Protein 4GL0 (pdb70)

Nearest PDB structures (foldseek):
  4gl0-assembly1_A  TM=1.001E+00  e=6.033E-59  Listeria monocytogenes EGD-e
  7xjn-assembly2_B  TM=9.294E-01  e=4.814E-29  Vibrio cholerae O1 biovar El Tor str. N16961
  7xjm-assembly2_B  TM=9.304E-01  e=5.098E-29  Vibrio cholerae O1 biovar El Tor str. N16961
  3ttn-assembly2_B  TM=9.176E-01  e=5.248E-26  Pseudomonas aeruginosa
  6xds-assembly1_A  TM=7.306E-01  e=4.824E-11  Methanosarcina mazei

Radius of gyration: 19.43 Å; Cα contacts (8 Å, |Δi|>4): 583; chains: 1; bounding box: 56×46×35 Å

InterPro domains:
  IPR001188 Spermidine/putrescine-binding periplasmic protein [PIRSF019574] (1-355)
  IPR001188 Spermidine/putrescine-binding periplasmic protein [PR00909] (40-56)
  IPR001188 Spermidine/putrescine-binding periplasmic protein [PR00909] (56-77)
  IPR001188 Spermidine/putrescine-binding periplasmic protein [PR00909] (83-97)
  IPR001188 Spermidine/putrescine-binding periplasmic protein [PR00909] (99-112)
  IPR001188 Spermidine/putrescine-binding periplasmic protein [PR00909] (130-146)
  IPR001188 Spermidine/putrescine-binding periplasmic protein [PR00909] (156-170)
  IPR001188 Spermidine/putrescine-binding periplasmic protein [PR00909] (174-193)
  IPR001188 Spermidine/putrescine-binding periplasmic protein [PR00909] (211-230)
  IPR001188 Spermidine/putrescine-binding periplasmic protein [PR00909] (255-274)
  IPR001188 Spermidine/putrescine-binding periplasmic protein [PR00909] (300-326)
  IPR006059 Bacterial-type extracellular solute-binding protein [PF13416] (50-319)

Organism: Listeria monocytogenes serovar 1/2a (strain ATCC BAA-679 / EGD-e) (NCBI:txid169963)

Structure (mmCIF, N/CA/C/O backbone):
data_4GL0
#
_entry.id   4GL0
#
_cell.length_a   56.330
_cell.length_b   56.330
_cell.length_c   182.493
_cell.angle_alpha   90.000
_cell.angle_beta   90.000
_cell.angle_gamma   120.000
#
_symmetry.space_group_name_H-M   'P 32 2 1'
#
loop_
_entity.id
_entity.type
_entity.pdbx_description
1 polymer 'Lmo0810 protein'
2 non-polymer 'TRIETHYLENE GLYCOL'
3 non-polymer 'TETRAETHYLENE GLYCOL'
4 non-polymer DI(HYDROXYETHYL)ETHER
5 non-polymer 1,2-ETHANEDIOL
6 water water
#
loop_
_atom_site.group_PDB
_atom_site.id
_atom_site.type_symbol
_atom_site.label_atom_id
_atom_site.label_alt_id
_atom_site.label_comp_id
_atom_site.label_asym_id
_atom_site.label_entity_id
_atom_site.label_seq_id
_atom_site.pdbx_PDB_ins_code
_atom_site.Cartn_x
_atom_site.Cartn_y
_atom_site.Cartn_z
_atom_site.occupancy
_atom_site.B_iso_or_equiv
_atom_site.auth_seq_id
_atom_site.auth_comp_id
_atom_site.auth_asym_id
_atom_site.auth_atom_id
_atom_site.pdbx_PDB_model_num
ATOM 1 N N . SER A 1 10 ? 7.520 6.260 26.874 1.00 65.30 34 SER A N 1
ATOM 2 C CA . SER A 1 10 ? 7.754 6.396 28.364 1.00 58.55 34 SER A CA 1
ATOM 3 C C . SER A 1 10 ? 8.640 7.637 28.686 1.00 53.99 34 SER A C 1
ATOM 4 O O . SER A 1 10 ? 8.835 8.481 27.815 1.00 50.90 34 SER A O 1
ATOM 7 N N . ASN A 1 11 ? 9.188 7.758 29.914 1.00 46.32 35 ASN A N 1
ATOM 8 C CA . ASN A 1 11 ? 10.127 8.857 30.202 1.00 39.50 35 ASN A CA 1
ATOM 9 C C . ASN A 1 11 ? 11.622 8.450 30.373 1.00 35.24 35 ASN A C 1
ATOM 10 O O . ASN A 1 11 ? 12.426 9.201 30.926 1.00 32.83 35 ASN A O 1
ATOM 15 N N . THR A 1 12 ? 11.933 7.262 29.912 1.00 31.67 36 THR A N 1
ATOM 16 C CA . THR A 1 12 ? 13.268 6.681 29.989 1.00 30.14 36 THR A CA 1
ATOM 17 C C . THR A 1 12 ? 13.738 6.408 28.587 1.00 27.71 36 THR A C 1
ATOM 18 O O . THR A 1 12 ? 12.949 6.020 27.730 1.00 28.32 36 THR A O 1
ATOM 22 N N . LEU A 1 13 ? 15.014 6.662 28.335 1.00 24.79 37 LEU A N 1
ATOM 23 C CA . LEU A 1 13 ? 15.619 6.378 27.060 1.00 25.00 37 LEU A CA 1
ATOM 24 C C . LEU A 1 13 ? 16.798 5.414 27.253 1.00 24.02 37 LEU A C 1
ATOM 25 O O . LEU A 1 13 ? 17.671 5.688 28.089 1.00 23.37 37 LEU A O 1
ATOM 30 N N . THR A 1 14 ? 16.807 4.310 26.506 1.00 22.64 38 THR A N 1
ATOM 31 C CA A THR A 1 14 ? 17.846 3.276 26.635 0.60 23.36 38 THR A CA 1
ATOM 32 C CA B THR A 1 14 ? 17.830 3.261 26.606 0.40 22.78 38 THR A CA 1
ATOM 33 C C . THR A 1 14 ? 18.736 3.282 25.382 1.00 22.65 38 THR A C 1
ATOM 34 O O . THR A 1 14 ? 18.262 3.131 24.259 1.00 24.05 38 THR A O 1
ATOM 41 N N . ILE A 1 15 ? 20.047 3.539 25.605 1.00 22.12 39 ILE A N 1
ATOM 42 C CA . ILE A 1 15 ? 21.019 3.737 24.580 1.00 20.77 39 ILE A CA 1
ATOM 43 C C . ILE A 1 15 ? 22.014 2.574 24.614 1.00 21.21 39 ILE A C 1
ATOM 44 O O . ILE A 1 15 ? 22.520 2.224 25.665 1.00 19.85 39 ILE A O 1
ATOM 49 N N . TYR A 1 16 ? 22.323 2.028 23.439 1.00 18.70 40 TYR A N 1
ATOM 50 C CA . TYR A 1 16 ? 23.321 0.986 23.288 1.00 20.00 40 TYR A CA 1
ATOM 51 C C . TYR A 1 16 ? 24.397 1.508 22.389 1.00 18.54 40 TYR A C 1
ATOM 52 O O . TYR A 1 16 ? 24.156 1.856 21.243 1.00 20.86 40 TYR A O 1
ATOM 61 N N . ASN A 1 17 ? 25.621 1.634 22.935 1.00 19.52 41 ASN A N 1
ATOM 62 C CA . ASN A 1 17 ? 26.692 2.248 22.191 1.00 18.91 41 ASN A CA 1
ATOM 63 C C . ASN A 1 17 ? 28.004 1.501 22.428 1.00 19.28 41 ASN A C 1
ATOM 64 O O . ASN A 1 17 ? 28.123 0.694 23.374 1.00 17.16 41 ASN A O 1
ATOM 69 N N . TRP A 1 18 ? 28.979 1.778 21.565 1.00 18.74 42 TRP A N 1
ATOM 70 C CA . TRP A 1 18 ? 30.345 1.286 21.774 1.00 17.70 42 TRP A CA 1
ATOM 71 C C . TRP A 1 18 ? 30.865 1.784 23.117 1.00 19.60 42 TRP A C 1
ATOM 72 O O . TRP A 1 18 ? 30.470 2.870 23.594 1.00 18.63 42 TRP A O 1
ATOM 83 N N . GLY A 1 19 ? 31.753 1.001 23.756 1.00 22.11 43 GLY A N 1
ATOM 84 C CA . GLY A 1 19 ? 32.574 1.503 24.862 1.00 21.92 43 GLY A CA 1
ATOM 85 C C . GLY A 1 19 ? 33.341 2.787 24.492 1.00 22.36 43 GLY A C 1
ATOM 86 O O . GLY A 1 19 ? 33.732 2.978 23.344 1.00 21.11 43 GLY A O 1
ATOM 87 N N . ASP A 1 20 ? 33.573 3.651 25.486 1.00 23.54 44 ASP A N 1
ATOM 88 C CA . ASP A 1 20 ? 34.462 4.802 25.381 1.00 25.52 44 ASP A CA 1
ATOM 89 C C . ASP A 1 20 ? 34.134 5.640 24.172 1.00 26.09 44 ASP A C 1
ATOM 90 O O . ASP A 1 20 ? 35.022 5.926 23.352 1.00 24.49 44 ASP A O 1
ATOM 95 N N . TYR A 1 21 ? 32.866 6.011 24.023 1.00 22.14 45 TYR A N 1
ATOM 96 C CA . TYR A 1 21 ? 32.422 6.572 22.736 1.00 22.44 45 TYR A CA 1
ATOM 97 C C . TYR A 1 21 ? 31.413 7.663 22.892 1.00 22.42 45 TYR A C 1
ATOM 98 O O . TYR A 1 21 ? 30.626 7.914 22.000 1.00 23.65 45 TYR A O 1
ATOM 107 N N . ILE A 1 22 ? 31.397 8.275 24.070 1.00 23.98 46 ILE A N 1
ATOM 108 C CA . ILE A 1 22 ? 30.589 9.475 24.291 1.00 23.51 46 ILE A CA 1
ATOM 109 C C . ILE A 1 22 ? 31.231 10.258 25.407 1.00 24.36 46 ILE A C 1
ATOM 110 O O . ILE A 1 22 ? 31.803 9.671 26.311 1.00 22.78 46 ILE A O 1
ATOM 115 N N . ASP A 1 23 ? 31.086 11.590 25.377 1.00 26.38 47 ASP A N 1
ATOM 116 C CA . ASP A 1 23 ? 31.293 12.388 26.583 1.00 25.02 47 ASP A CA 1
ATOM 117 C C . ASP A 1 23 ? 30.128 12.241 27.558 1.00 26.82 47 ASP A C 1
ATOM 118 O O . ASP A 1 23 ? 29.017 12.738 27.268 1.00 27.88 47 ASP A O 1
ATOM 123 N N . PRO A 1 24 ? 30.355 11.626 28.733 1.00 25.15 48 PRO A N 1
ATOM 124 C CA . PRO A 1 24 ? 29.222 11.423 29.653 1.00 26.88 48 PRO A CA 1
ATOM 125 C C . PRO A 1 24 ? 28.515 12.738 30.008 1.00 27.09 48 PRO A C 1
ATOM 126 O O . PRO A 1 24 ? 27.343 12.750 30.293 1.00 28.62 48 PRO A O 1
ATOM 130 N N . SER A 1 25 ? 29.243 13.848 29.992 1.00 27.16 49 SER A N 1
ATOM 131 C CA . SER A 1 25 ? 28.622 15.113 30.313 1.00 27.87 49 SER A CA 1
ATOM 132 C C . SER A 1 25 ? 27.538 15.499 29.336 1.00 27.21 49 SER A C 1
ATOM 133 O O . SER A 1 25 ? 26.638 16.275 29.718 1.00 26.33 49 SER A O 1
ATOM 136 N N . LEU A 1 26 ? 27.523 14.930 28.135 1.00 25.67 50 LEU A N 1
ATOM 137 C CA . LEU A 1 26 ? 26.430 15.211 27.190 1.00 26.83 50 LEU A CA 1
ATOM 138 C C . LEU A 1 26 ? 25.160 14.442 27.562 1.00 27.29 50 LEU A C 1
ATOM 139 O O . LEU A 1 26 ? 24.028 14.871 27.266 1.00 28.58 50 LEU A O 1
ATOM 144 N N . ILE A 1 27 ? 25.327 13.269 28.172 1.00 26.34 51 ILE A N 1
ATOM 145 C CA . ILE A 1 27 ? 24.156 12.542 28.686 1.00 26.10 51 ILE A CA 1
ATOM 146 C C . ILE A 1 27 ? 23.522 13.333 29.830 1.00 27.01 51 ILE A C 1
ATOM 147 O O . ILE A 1 27 ? 22.308 13.529 29.851 1.00 27.57 51 ILE A O 1
ATOM 152 N N . THR A 1 28 ? 24.349 13.789 30.783 1.00 26.50 52 THR A N 1
ATOM 153 C CA . THR A 1 28 ? 23.866 14.722 31.821 1.00 30.01 52 THR A CA 1
ATOM 154 C C . THR A 1 28 ? 23.092 15.928 31.257 1.00 29.81 52 THR A C 1
ATOM 155 O O . THR A 1 28 ? 22.011 16.277 31.779 1.00 25.81 52 THR A O 1
ATOM 159 N N . LYS A 1 29 ? 23.695 16.580 30.248 1.00 29.06 53 LYS A N 1
ATOM 160 C CA . LYS A 1 29 ? 23.147 17.785 29.610 1.00 29.40 53 LYS A CA 1
ATOM 161 C C . LYS A 1 29 ? 21.792 17.428 28.986 1.00 29.68 53 LYS A C 1
ATOM 162 O O . LYS A 1 29 ? 20.817 18.126 29.197 1.00 29.67 53 LYS A O 1
ATOM 168 N N . PHE A 1 30 ? 21.720 16.297 28.273 1.00 27.52 54 PHE A N 1
ATOM 169 C CA . PHE A 1 30 ? 20.495 15.845 27.643 1.00 27.23 54 PHE A CA 1
ATOM 170 C C . PHE A 1 30 ? 19.394 15.606 28.677 1.00 27.78 54 PHE A C 1
ATOM 171 O O . PHE A 1 30 ? 18.258 16.049 28.482 1.00 26.13 54 PHE A O 1
ATOM 179 N N . GLU A 1 31 ? 19.727 14.888 29.743 1.00 26.64 55 GLU A N 1
ATOM 180 C CA . GLU A 1 31 ? 18.747 14.598 30.815 1.00 28.04 55 GLU A CA 1
ATOM 181 C C . GLU A 1 31 ? 18.188 15.909 31.456 1.00 30.41 55 GLU A C 1
ATOM 182 O O . GLU A 1 31 ? 17.008 16.047 31.691 1.00 31.47 55 GLU A O 1
ATOM 188 N N . LYS A 1 32 ? 19.074 16.870 31.693 1.00 34.85 56 LYS A N 1
ATOM 189 C CA . LYS A 1 32 ? 18.737 18.134 32.334 1.00 35.81 56 LYS A CA 1
ATOM 190 C C . LYS A 1 32 ? 17.845 18.873 31.349 1.00 36.66 56 LYS A C 1
ATOM 191 O O . LYS A 1 32 ? 16.888 19.448 31.744 1.00 34.60 56 LYS A O 1
ATOM 197 N N . GLU A 1 33 ? 18.187 18.849 30.067 1.00 35.51 57 GLU A N 1
ATOM 198 C CA . GLU A 1 33 ? 17.4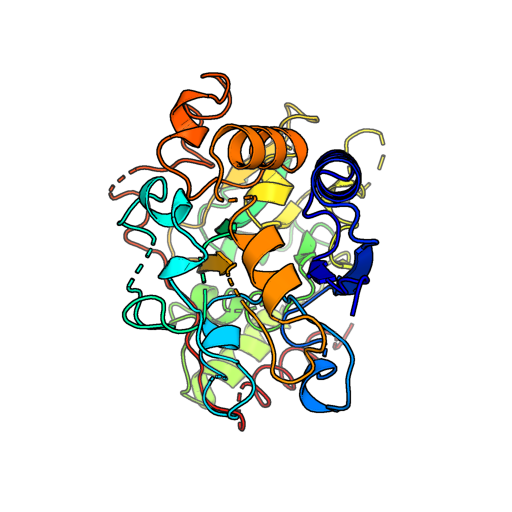53 19.607 29.064 1.00 37.41 57 GLU A CA 1
ATOM 199 C C . GLU A 1 33 ? 16.096 19.029 28.717 1.00 37.22 57 GLU A C 1
ATOM 200 O O . GLU A 1 33 ? 15.200 19.785 28.471 1.00 36.36 57 GLU A O 1
ATOM 206 N N . THR A 1 34 ? 15.934 17.711 28.740 1.00 33.06 58 THR A N 1
ATOM 207 C CA . THR A 1 34 ? 14.685 17.082 28.334 1.00 32.45 58 THR A CA 1
ATOM 208 C C . THR A 1 34 ? 13.859 16.509 29.448 1.00 30.91 58 THR A C 1
ATOM 209 O O . THR A 1 34 ? 12.689 16.257 29.262 1.00 32.18 58 THR A O 1
ATOM 213 N N . GLY A 1 35 ? 14.447 16.308 30.609 1.00 31.62 59 GLY A N 1
ATOM 214 C CA . GLY A 1 35 ? 13.806 15.605 31.688 1.00 31.09 59 GLY A CA 1
ATOM 215 C C . GLY A 1 35 ? 13.696 14.106 31.492 1.00 31.21 59 GLY A C 1
ATOM 216 O O . GLY A 1 35 ? 13.136 13.432 32.332 1.00 31.43 59 GLY A O 1
ATOM 217 N N . ILE A 1 36 ? 14.282 13.567 30.419 1.00 30.41 60 ILE A N 1
ATOM 218 C CA . ILE A 1 36 ? 14.285 12.127 30.155 1.00 29.10 60 ILE A CA 1
ATOM 219 C C . ILE A 1 36 ? 15.429 11.451 30.984 1.00 29.71 60 ILE A C 1
ATOM 220 O O . ILE A 1 36 ? 16.535 11.959 31.075 1.00 33.45 60 ILE A O 1
ATOM 225 N N . LYS A 1 37 ? 15.172 10.287 31.534 1.00 28.80 61 LYS A N 1
ATOM 226 C CA . LYS A 1 37 ? 16.223 9.524 32.244 1.00 27.76 61 LYS A CA 1
ATOM 227 C C . LYS A 1 37 ? 16.893 8.599 31.203 1.00 24.51 61 LYS A C 1
ATOM 228 O O . LYS A 1 37 ? 16.217 7.896 30.481 1.00 24.17 61 LYS A O 1
ATOM 234 N N . VAL A 1 38 ? 18.207 8.600 31.153 1.00 23.91 62 VAL A N 1
ATOM 235 C CA . VAL A 1 38 ? 18.963 7.804 30.192 1.00 21.76 62 VAL A CA 1
ATOM 236 C C . VAL A 1 38 ? 19.623 6.610 30.881 1.00 21.46 62 VAL A C 1
ATOM 237 O O . VAL A 1 38 ? 20.290 6.761 31.932 1.00 21.76 62 VAL A O 1
ATOM 241 N N . ILE A 1 39 ? 19.377 5.437 30.317 1.00 21.35 63 ILE A N 1
ATOM 242 C CA . ILE A 1 39 ? 20.064 4.211 30.650 1.00 20.18 63 ILE A CA 1
ATOM 243 C C . ILE A 1 39 ? 21.004 3.909 29.487 1.00 19.42 63 ILE A C 1
ATOM 244 O O . ILE A 1 39 ? 20.615 4.042 28.286 1.00 20.19 63 ILE A O 1
ATOM 249 N N . TYR A 1 40 ? 22.230 3.501 29.816 1.00 19.60 64 TYR A N 1
ATOM 250 C CA . TYR A 1 40 ? 23.345 3.408 28.828 1.00 21.47 64 TYR A CA 1
ATOM 251 C C . TYR A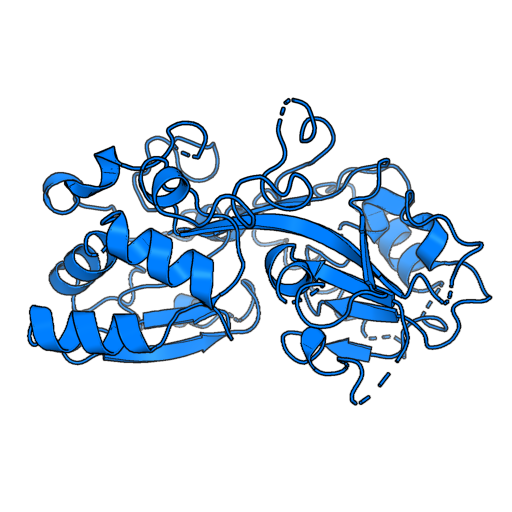 1 40 ? 24.157 2.147 28.990 1.00 18.95 64 TYR A C 1
ATOM 252 O O . TYR A 1 40 ? 24.742 1.933 30.053 1.00 19.23 64 TYR A O 1
ATOM 261 N N . GLN A 1 41 ? 24.122 1.283 27.968 1.00 19.18 65 GLN A N 1
ATOM 262 C CA . GLN A 1 41 ? 24.838 -0.002 27.934 1.00 18.65 65 GLN A CA 1
ATOM 263 C C . GLN A 1 41 ? 25.853 0.052 26.818 1.00 17.61 65 GLN A C 1
ATOM 264 O O . GLN A 1 41 ? 25.566 0.537 25.743 1.00 18.25 65 GLN A O 1
ATOM 270 N N . THR A 1 42 ? 27.057 -0.429 27.089 1.00 17.98 66 THR A N 1
ATOM 271 C CA . THR A 1 42 ? 28.075 -0.544 26.089 1.00 18.16 66 THR A CA 1
ATOM 272 C C . THR A 1 42 ? 28.247 -1.947 25.459 1.00 21.03 66 THR A C 1
ATOM 273 O O . THR A 1 42 ? 27.900 -2.972 26.041 1.00 21.68 66 THR A O 1
ATOM 277 N N . PHE A 1 43 ? 28.748 -1.931 24.206 1.00 19.01 67 PHE A N 1
ATOM 278 C CA . PHE A 1 43 ? 29.124 -3.132 23.488 1.00 20.59 67 PHE A CA 1
ATOM 279 C C . PHE A 1 43 ? 30.510 -2.915 22.865 1.00 19.66 67 PHE A C 1
ATOM 280 O O . PHE A 1 43 ? 30.989 -1.771 22.706 1.00 21.39 67 PHE A O 1
ATOM 288 N N . ASP A 1 44 ? 31.175 -4.017 22.602 1.00 20.67 68 ASP A N 1
ATOM 289 C CA . ASP A 1 44 ? 32.532 -3.984 22.023 1.00 22.33 68 ASP A CA 1
ATOM 290 C C . ASP A 1 44 ? 32.643 -4.322 20.551 1.00 22.79 68 ASP A C 1
ATOM 291 O O . ASP A 1 44 ? 33.724 -4.117 19.990 1.00 21.96 68 ASP A O 1
ATOM 296 N N . SER A 1 45 ? 31.562 -4.748 19.906 1.00 20.50 69 SER A N 1
ATOM 297 C CA . SER A 1 45 ? 31.589 -5.017 18.471 1.00 20.79 69 SER A CA 1
ATOM 298 C C . SER A 1 45 ? 30.182 -4.957 17.895 1.00 20.86 69 SER A C 1
ATOM 299 O O . SER A 1 45 ? 29.165 -5.129 18.611 1.00 17.46 69 SER A O 1
ATOM 302 N N . ASN A 1 46 ? 30.125 -4.751 16.578 1.00 19.70 70 ASN A N 1
ATOM 303 C CA . ASN A 1 46 ? 28.819 -4.803 15.878 1.00 20.45 70 ASN A CA 1
ATOM 304 C C . ASN A 1 46 ? 28.223 -6.191 16.053 1.00 19.97 70 ASN A C 1
ATOM 305 O O . ASN A 1 46 ? 27.022 -6.328 16.202 1.00 22.40 70 ASN A O 1
ATOM 310 N N . GLU A 1 47 ? 29.058 -7.220 16.062 1.00 20.66 71 GLU A N 1
ATOM 311 C CA . GLU A 1 47 ? 28.565 -8.582 16.175 1.00 23.54 71 GLU A CA 1
ATOM 312 C C . GLU A 1 47 ? 27.840 -8.838 17.508 1.00 23.16 71 GLU A C 1
ATOM 313 O O . GLU A 1 47 ? 26.760 -9.423 17.512 1.00 21.56 71 GLU A O 1
ATOM 319 N N . ALA A 1 48 ? 28.432 -8.417 18.626 1.00 23.08 72 ALA A N 1
ATOM 320 C CA . ALA A 1 48 ? 27.764 -8.430 19.952 1.00 24.63 72 ALA A CA 1
ATOM 321 C C . ALA A 1 48 ? 26.453 -7.621 19.971 1.00 22.32 72 ALA A C 1
ATOM 322 O O . ALA A 1 48 ? 25.406 -8.089 20.460 1.00 23.60 72 ALA A O 1
ATOM 345 N N . THR A 1 51 ? 23.714 -9.381 17.930 1.00 25.50 75 THR A N 1
ATOM 346 C CA . THR A 1 51 ? 23.228 -10.522 18.649 1.00 25.43 75 THR A CA 1
ATOM 347 C C . THR A 1 51 ? 22.212 -10.111 19.673 1.00 26.98 75 THR A C 1
ATOM 348 O O . THR A 1 51 ? 21.141 -10.688 19.736 1.00 26.52 75 THR A O 1
ATOM 352 N N . LYS A 1 52 ? 22.487 -9.035 20.410 1.00 23.88 76 LYS A N 1
ATOM 353 C CA . LYS A 1 52 ? 21.554 -8.620 21.439 1.00 23.56 76 LYS A CA 1
ATOM 354 C C . LYS A 1 52 ? 20.280 -8.042 20.839 1.00 24.18 76 LYS A C 1
ATOM 355 O O . LYS A 1 52 ? 19.193 -8.399 21.225 1.00 26.21 76 LYS A O 1
ATOM 361 N N . ILE A 1 53 ? 20.400 -7.251 19.803 1.00 23.09 77 ILE A N 1
ATOM 362 C CA . ILE A 1 53 ? 19.235 -6.597 19.232 1.00 22.73 77 ILE A CA 1
ATOM 363 C C . ILE A 1 53 ? 18.356 -7.682 18.604 1.00 24.54 77 ILE A C 1
ATOM 364 O O . ILE A 1 53 ? 17.119 -7.654 18.724 1.00 25.44 77 ILE A O 1
ATOM 369 N N . GLU A 1 54 ? 18.989 -8.674 18.000 1.00 25.75 78 GLU A N 1
ATOM 370 C CA . GLU A 1 54 ? 18.238 -9.812 17.455 1.00 30.29 78 GLU A CA 1
ATOM 371 C C . GLU A 1 54 ? 17.445 -10.603 18.423 1.00 31.09 78 GLU A C 1
ATOM 372 O O . GLU A 1 54 ? 16.508 -11.253 18.016 1.00 29.00 78 GLU A O 1
ATOM 378 N N . GLN A 1 55 ? 17.786 -10.590 19.704 1.00 30.59 79 GLN A N 1
ATOM 379 C CA . GLN A 1 55 ? 16.961 -11.296 20.680 1.00 31.17 79 GLN A CA 1
ATOM 380 C C . GLN A 1 55 ? 15.628 -10.616 20.927 1.00 31.74 79 GLN A C 1
ATOM 381 O O . GLN A 1 55 ? 14.763 -11.189 21.570 1.00 32.63 79 GLN A O 1
ATOM 387 N N . GLY A 1 56 ? 15.465 -9.381 20.484 1.00 29.83 80 GLY A N 1
ATOM 388 C CA . GLY A 1 56 ? 14.160 -8.758 20.519 1.00 31.45 80 GLY A CA 1
ATOM 389 C C . GLY A 1 56 ? 13.739 -8.312 21.911 1.00 31.73 80 GLY A C 1
ATOM 390 O O . GLY A 1 56 ? 14.580 -7.918 22.718 1.00 27.96 80 GLY A O 1
ATOM 391 N N . GLY A 1 57 ? 12.426 -8.321 22.151 1.00 30.51 81 GLY A N 1
ATOM 392 C CA . GLY A 1 57 ? 11.859 -7.693 23.334 1.00 32.85 81 GLY A CA 1
ATOM 393 C C . GLY A 1 57 ? 11.914 -6.180 23.227 1.00 31.88 81 GLY A C 1
ATOM 394 O O . GLY A 1 57 ? 12.058 -5.637 22.134 1.00 33.49 81 GLY A O 1
ATOM 395 N N . THR A 1 58 ? 11.715 -5.521 24.356 1.00 31.18 82 THR A N 1
ATOM 396 C CA . THR A 1 58 ? 11.701 -4.097 24.462 1.00 31.43 82 THR A CA 1
ATOM 397 C C . THR A 1 58 ? 12.966 -3.737 25.254 1.00 30.21 82 THR A C 1
ATOM 398 O O . THR A 1 58 ? 13.011 -3.921 26.466 1.00 30.57 82 THR A O 1
ATOM 402 N N . THR A 1 59 ? 13.991 -3.270 24.560 1.00 26.75 83 THR A N 1
ATOM 403 C CA . THR A 1 59 ? 15.260 -3.023 25.188 1.00 28.07 83 THR A CA 1
ATOM 404 C C . THR A 1 59 ? 15.702 -1.629 24.801 1.00 25.97 83 THR A C 1
ATOM 405 O O . THR A 1 59 ? 15.379 -0.652 25.516 1.00 26.71 83 THR A O 1
ATOM 409 N N . PHE A 1 60 ? 16.410 -1.510 23.682 1.00 22.37 84 PHE A N 1
ATOM 410 C CA . PHE A 1 60 ? 17.109 -0.281 23.277 1.00 21.26 84 PHE A CA 1
ATOM 411 C C . PHE A 1 60 ? 16.278 0.583 22.343 1.00 23.10 84 PHE A C 1
ATOM 412 O O . PHE A 1 60 ? 15.701 0.098 21.352 1.00 23.33 84 PHE A O 1
ATOM 420 N N . ASP A 1 61 ? 16.288 1.872 22.642 1.00 22.67 85 ASP A N 1
ATOM 421 C CA . ASP A 1 61 ? 15.730 2.905 21.838 1.00 22.38 85 ASP A CA 1
ATOM 422 C C . ASP A 1 61 ? 16.728 3.461 20.822 1.00 22.77 85 ASP A C 1
ATOM 423 O O . ASP A 1 61 ? 16.306 3.935 19.792 1.00 22.77 85 ASP A O 1
ATOM 428 N N . ILE A 1 62 ? 18.032 3.424 21.128 1.00 22.19 86 ILE A N 1
ATOM 429 C CA . ILE A 1 62 ? 19.103 3.930 20.267 1.00 21.91 86 ILE A CA 1
ATOM 430 C C . ILE A 1 62 ? 20.209 2.843 20.231 1.00 21.13 86 ILE A C 1
ATOM 431 O O . ILE A 1 62 ? 20.562 2.258 21.274 1.00 20.92 86 ILE A O 1
ATOM 436 N N . ALA A 1 63 ? 20.732 2.595 19.044 1.00 20.38 87 ALA A N 1
ATOM 437 C CA . ALA A 1 63 ? 22.001 1.851 18.884 1.00 20.07 87 ALA A CA 1
ATOM 438 C C . ALA A 1 63 ? 22.895 2.636 17.933 1.00 19.85 87 ALA A C 1
ATOM 439 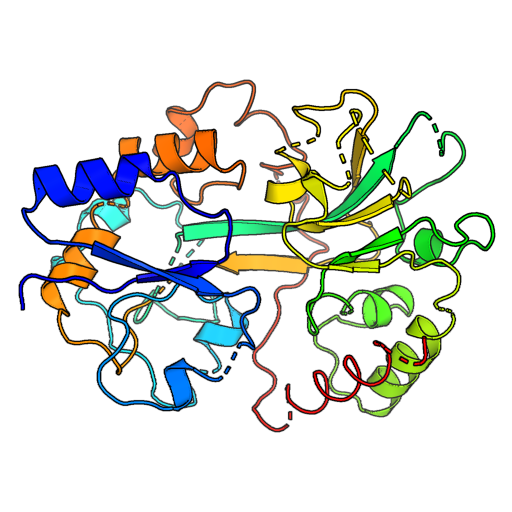O O . ALA A 1 63 ? 22.411 3.549 17.201 1.00 18.58 87 ALA A O 1
ATOM 441 N N . VAL A 1 64 ? 24.201 2.364 17.976 1.00 19.19 88 VAL A N 1
ATOM 442 C CA . VAL A 1 64 ? 25.164 3.090 17.142 1.00 20.79 88 VAL A CA 1
ATOM 443 C C . VAL A 1 64 ? 26.025 2.110 16.273 1.00 20.41 88 VAL A C 1
ATOM 444 O O . VAL A 1 64 ? 27.219 1.970 16.489 1.00 19.48 88 VAL A O 1
ATOM 448 N N . PRO A 1 65 ? 25.389 1.429 15.303 1.00 22.37 89 PRO A N 1
ATOM 449 C CA . PRO A 1 65 ? 26.067 0.425 14.488 1.00 19.74 89 PRO A CA 1
ATOM 450 C C . PRO A 1 65 ? 26.902 1.076 13.396 1.00 20.85 89 PRO A C 1
ATOM 451 O O . PRO A 1 65 ? 26.693 2.273 13.050 1.00 19.91 89 PRO A O 1
ATOM 455 N N . SER A 1 66 ? 27.904 0.333 12.917 1.00 21.44 90 SER A N 1
ATOM 456 C CA . SER A 1 66 ? 28.644 0.713 11.729 1.00 22.25 90 SER A CA 1
ATOM 457 C C . SER A 1 66 ? 27.818 0.429 10.467 1.00 21.04 90 SER A C 1
ATOM 458 O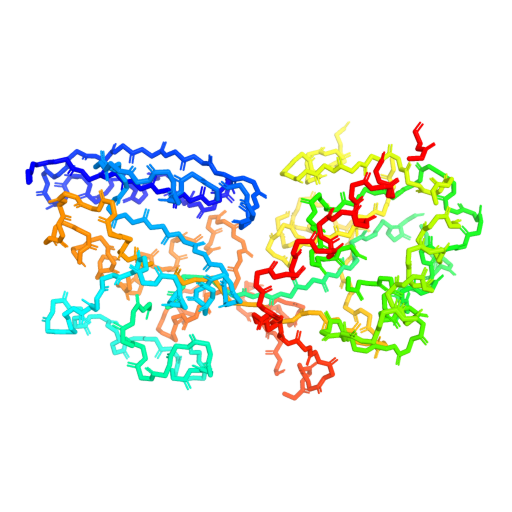 O . SER A 1 66 ? 26.944 -0.433 10.437 1.00 18.27 90 SER A O 1
ATOM 461 N N . ASP A 1 67 ? 28.142 1.158 9.422 1.00 21.47 91 ASP A N 1
ATOM 462 C CA . ASP A 1 67 ? 27.739 0.870 8.027 1.00 21.46 91 ASP A CA 1
ATOM 463 C C . ASP A 1 67 ? 27.196 -0.535 7.641 1.00 20.60 91 ASP A C 1
ATOM 464 O O . ASP A 1 67 ? 25.983 -0.690 7.361 1.00 21.57 91 ASP A O 1
ATOM 469 N N . TYR A 1 68 ? 28.052 -1.553 7.637 1.00 20.85 92 TYR A N 1
ATOM 470 C CA . TYR A 1 68 ? 27.586 -2.882 7.203 1.00 22.32 92 TYR A CA 1
ATOM 471 C C . TYR A 1 68 ? 26.518 -3.471 8.143 1.00 21.55 92 TYR A C 1
ATOM 472 O O . TYR A 1 68 ? 25.668 -4.227 7.716 1.00 22.32 92 TYR A O 1
ATOM 481 N N . ALA A 1 69 ? 26.644 -3.220 9.424 1.00 21.34 93 ALA A N 1
ATOM 482 C CA . ALA A 1 69 ? 25.688 -3.658 10.397 1.00 21.46 93 ALA A CA 1
ATOM 483 C C . ALA A 1 69 ? 24.295 -2.980 10.215 1.00 23.23 93 ALA A C 1
ATOM 484 O O . ALA A 1 69 ? 23.251 -3.605 10.417 1.00 21.84 93 ALA A O 1
ATOM 486 N N . ILE A 1 70 ? 24.291 -1.711 9.814 1.00 21.87 94 ILE A N 1
ATOM 487 C CA . ILE A 1 70 ? 23.051 -1.038 9.453 1.00 21.38 94 ILE A CA 1
ATOM 488 C C . ILE A 1 70 ? 22.369 -1.736 8.293 1.00 22.46 94 ILE A C 1
ATOM 489 O O . ILE A 1 70 ? 21.145 -1.991 8.327 1.00 23.64 94 ILE A O 1
ATOM 494 N N . SER A 1 71 ? 23.142 -2.099 7.269 1.00 22.86 95 SER A N 1
ATOM 495 C CA . SER A 1 71 ? 22.610 -2.772 6.108 1.00 24.61 95 SER A CA 1
ATOM 496 C C . SER A 1 71 ? 22.103 -4.168 6.489 1.00 25.11 95 SER A C 1
ATOM 497 O O . SER A 1 71 ? 21.006 -4.598 6.082 1.00 24.46 95 SER A O 1
ATOM 500 N N . LYS A 1 72 ? 22.844 -4.840 7.349 1.00 22.85 96 LYS A N 1
ATOM 501 C CA . LYS A 1 72 ? 22.399 -6.130 7.838 1.00 24.29 96 LYS A CA 1
ATOM 502 C C . LYS A 1 72 ? 21.136 -6.065 8.700 1.00 24.70 96 LYS A C 1
ATOM 503 O O . LYS A 1 72 ? 20.230 -6.882 8.526 1.00 24.85 96 LYS A O 1
ATOM 522 N N . LYS A 1 74 ? 18.915 -3.726 8.517 1.00 27.31 98 LYS A N 1
ATOM 523 C CA . LYS A 1 74 ? 17.883 -3.525 7.497 1.00 31.95 98 LYS A CA 1
ATOM 524 C C . LYS A 1 74 ? 17.381 -4.815 6.903 1.00 34.27 98 LYS A C 1
ATOM 525 O O . LYS A 1 74 ? 16.200 -5.045 6.849 1.00 38.44 98 LYS A O 1
ATOM 531 N N . GLU A 1 75 ? 18.283 -5.665 6.461 1.00 33.91 99 GLU A N 1
ATOM 532 C CA . GLU A 1 75 ? 17.903 -6.924 5.842 1.00 38.16 99 GLU A CA 1
ATOM 533 C C . GLU A 1 75 ? 17.045 -7.758 6.764 1.00 38.44 99 GLU A C 1
ATOM 534 O O . GLU A 1 75 ? 16.146 -8.480 6.305 1.00 33.78 99 GLU A O 1
ATOM 540 N N . GLU A 1 76 ? 17.305 -7.638 8.064 1.00 36.53 100 GLU A N 1
ATOM 541 C CA . GLU A 1 76 ? 16.560 -8.416 9.043 1.00 37.61 100 GLU A CA 1
ATOM 542 C C . GLU A 1 76 ? 15.320 -7.717 9.527 1.00 32.83 100 GLU A C 1
ATOM 543 O O . GLU A 1 76 ? 14.676 -8.203 10.424 1.00 34.86 100 GLU A O 1
ATOM 549 N N . ASN A 1 77 ? 15.010 -6.544 8.981 1.00 31.34 101 ASN A N 1
ATOM 550 C CA . ASN A 1 77 ? 13.863 -5.782 9.423 1.00 33.59 101 ASN A CA 1
ATOM 551 C C . ASN A 1 77 ? 13.901 -5.347 10.909 1.00 32.77 101 ASN A C 1
ATOM 552 O O . ASN A 1 77 ? 12.909 -5.391 11.627 1.00 29.60 101 ASN A O 1
ATOM 557 N N . LEU A 1 78 ? 15.064 -4.896 11.363 1.00 27.99 102 LEU A N 1
ATOM 558 C CA . LEU A 1 78 ? 15.282 -4.588 12.767 1.00 26.37 102 LEU A CA 1
ATOM 559 C C . LEU A 1 78 ? 15.343 -3.133 13.053 1.00 26.07 102 LEU A C 1
ATOM 560 O O . LEU A 1 78 ? 15.583 -2.767 14.188 1.00 26.28 102 LEU A O 1
ATOM 565 N N . LEU A 1 79 ? 15.099 -2.270 12.058 1.00 23.93 103 LEU A N 1
ATOM 566 C CA . LEU A 1 79 ? 15.239 -0.842 12.290 1.00 23.77 103 LEU A CA 1
ATOM 567 C C . LEU A 1 79 ? 13.916 -0.067 12.046 1.00 24.45 103 LEU A C 1
ATOM 568 O O . LEU A 1 79 ? 13.165 -0.405 11.175 1.00 25.45 103 LEU A O 1
ATOM 573 N N . ILE A 1 80 ? 13.752 1.028 12.738 1.00 26.25 104 ILE A N 1
ATOM 574 C CA . ILE A 1 80 ? 12.585 1.899 12.628 1.00 27.28 104 ILE A CA 1
ATOM 575 C C . ILE A 1 80 ? 12.978 3.096 11.732 1.00 26.57 104 ILE A C 1
ATOM 576 O O . ILE A 1 80 ? 13.983 3.744 12.015 1.00 27.42 104 ILE A O 1
ATOM 581 N N . PRO A 1 81 ? 12.160 3.450 10.735 1.00 29.97 105 PRO A N 1
ATOM 582 C CA . PRO A 1 81 ? 12.528 4.621 9.904 1.00 29.54 105 PRO A CA 1
ATOM 583 C C . PRO A 1 81 ? 12.423 5.906 10.661 1.00 28.67 105 PRO A C 1
ATOM 584 O O . PRO A 1 81 ? 11.520 6.069 11.507 1.00 30.12 105 PRO A O 1
ATOM 588 N N . LEU A 1 82 ? 13.340 6.816 10.391 1.00 28.41 106 LEU A N 1
ATOM 589 C CA . LEU A 1 82 ? 13.450 8.034 11.149 1.00 27.86 106 LEU A CA 1
ATOM 590 C C . LEU A 1 82 ? 12.409 9.028 10.659 1.00 30.58 106 LEU A C 1
ATOM 591 O O . LEU A 1 82 ? 12.130 9.140 9.458 1.00 29.59 106 LEU A O 1
ATOM 596 N N . ASP A 1 83 ? 11.851 9.772 11.587 1.00 32.77 107 ASP A N 1
ATOM 597 C CA . ASP A 1 83 ? 11.032 10.949 11.267 1.00 33.36 107 ASP A CA 1
ATOM 598 C C . ASP A 1 83 ? 11.927 12.178 11.127 1.00 33.40 107 ASP A C 1
ATOM 599 O O . ASP A 1 83 ? 12.297 12.788 12.108 1.00 31.10 107 ASP A O 1
ATOM 604 N N . HIS A 1 84 ? 12.242 12.573 9.899 1.00 34.29 108 HIS A N 1
ATOM 605 C CA . HIS A 1 84 ? 13.168 13.664 9.690 1.00 34.95 108 HIS A CA 1
ATOM 606 C C . HIS A 1 84 ? 12.605 14.985 10.144 1.00 36.20 108 HIS A C 1
ATOM 607 O O . HIS A 1 84 ? 13.374 15.910 10.442 1.00 36.32 108 HIS A O 1
ATOM 614 N N . SER A 1 85 ? 11.285 15.102 10.310 1.00 34.90 109 SER A N 1
ATOM 615 C CA . SER A 1 85 ? 10.765 16.365 10.810 1.00 37.18 109 SER A CA 1
ATOM 616 C C . SER A 1 85 ? 11.093 16.549 12.290 1.00 37.74 109 SER A C 1
ATOM 617 O O . SER A 1 85 ? 10.965 17.644 12.805 1.00 37.37 109 SER A O 1
ATOM 620 N N . LYS A 1 86 ? 11.492 15.482 12.998 1.00 36.37 110 LYS A N 1
ATOM 621 C CA . LYS A 1 86 ? 11.891 15.608 14.410 1.00 33.93 110 LYS A CA 1
ATOM 622 C C . LYS A 1 86 ? 13.416 15.789 14.515 1.00 32.75 110 LYS A C 1
ATOM 623 O O . LYS A 1 86 ? 13.982 15.911 15.606 1.00 31.86 110 LYS A O 1
ATOM 629 N N . LEU A 1 87 ? 14.062 15.843 13.370 1.00 31.60 111 LEU A N 1
ATOM 630 C CA . LEU A 1 87 ? 15.549 15.933 13.272 1.00 30.48 111 LEU A CA 1
ATOM 631 C C . LEU A 1 87 ? 16.057 17.169 12.497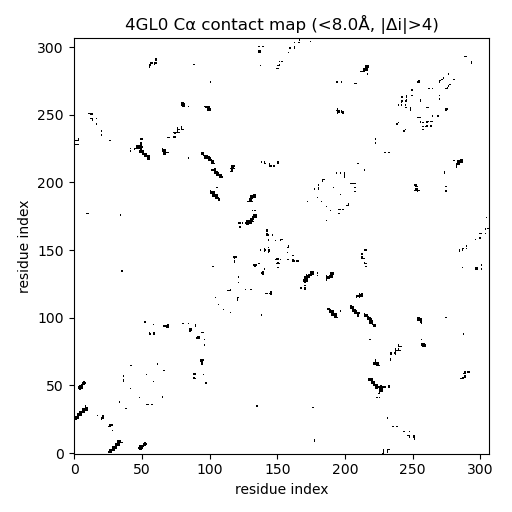 1.00 33.98 111 LEU A C 1
ATOM 632 O O . LEU A 1 87 ? 16.940 17.050 11.661 1.00 35.70 111 LEU A O 1
ATOM 637 N N . PRO A 1 88 ? 15.535 18.378 12.804 1.00 37.55 112 PRO A N 1
ATOM 638 C CA . PRO A 1 88 ? 15.968 19.584 12.045 1.00 40.26 112 PRO A CA 1
ATOM 639 C C . PRO A 1 88 ? 17.506 19.868 12.084 1.00 39.99 112 PRO A C 1
ATOM 640 O O . PRO A 1 88 ? 18.058 20.389 11.095 1.00 39.13 112 PRO A O 1
ATOM 644 N N . ASN A 1 89 ? 18.208 19.466 13.151 1.00 36.26 113 ASN A N 1
ATOM 645 C CA . ASN A 1 89 ? 19.691 19.577 13.153 1.00 35.33 113 ASN A CA 1
ATOM 646 C C . ASN A 1 89 ? 20.436 18.737 12.111 1.00 35.22 113 ASN A C 1
ATOM 647 O O . ASN A 1 89 ? 21.649 18.893 11.934 1.00 34.29 113 ASN A O 1
ATOM 652 N N . GLU A 1 90 ? 19.740 17.906 11.337 1.00 35.13 114 GLU A N 1
ATOM 653 C CA . GLU A 1 90 ? 20.440 17.198 10.293 1.00 35.11 114 GLU A CA 1
ATOM 654 C C . GLU A 1 90 ? 21.062 18.090 9.267 1.00 37.11 114 GLU A C 1
ATOM 655 O O . GLU A 1 90 ? 21.988 17.709 8.566 1.00 34.84 114 GLU A O 1
ATOM 661 N N . LYS A 1 91 ? 20.539 19.295 9.161 1.00 39.28 115 LYS A N 1
ATOM 662 C CA . LYS A 1 91 ? 21.109 20.264 8.225 1.00 41.81 115 LYS A CA 1
ATOM 663 C C . LYS A 1 91 ? 22.583 20.599 8.514 1.00 40.92 115 LYS A C 1
ATOM 664 O O . LYS A 1 91 ? 23.243 21.131 7.635 1.00 39.78 115 LYS A O 1
ATOM 670 N N . TYR A 1 92 ? 23.096 20.324 9.723 1.00 37.85 116 TYR A N 1
ATOM 671 C CA . TYR A 1 92 ? 24.476 20.683 10.039 1.00 38.96 116 TYR A CA 1
ATOM 672 C C . TYR A 1 92 ? 25.494 19.642 9.629 1.00 37.41 116 TYR A C 1
ATOM 673 O O . TYR A 1 92 ? 26.692 19.883 9.703 1.00 38.90 116 TYR A O 1
ATOM 682 N N . LEU A 1 93 ? 25.019 18.464 9.244 1.00 35.77 117 LEU A N 1
ATOM 683 C CA . LEU A 1 93 ? 25.903 17.382 8.820 1.00 34.54 117 LEU A CA 1
ATOM 684 C C . LEU A 1 93 ? 26.540 17.658 7.457 1.00 34.60 117 LEU A C 1
ATOM 685 O O . LEU A 1 93 ? 25.925 18.232 6.591 1.00 36.51 117 LEU A O 1
ATOM 690 N N . ASP A 1 94 ? 27.766 17.193 7.294 1.00 33.18 118 ASP A N 1
ATOM 691 C CA . ASP A 1 94 ? 28.473 17.220 6.052 1.00 33.24 118 ASP A CA 1
ATOM 692 C C . ASP A 1 94 ? 27.826 16.248 5.117 1.00 32.09 118 ASP A C 1
ATOM 693 O O . ASP A 1 94 ? 27.747 15.067 5.451 1.00 31.62 118 ASP A O 1
ATOM 698 N N . PRO A 1 95 ? 27.414 16.725 3.917 1.00 33.35 119 PRO A N 1
ATOM 699 C CA . PRO A 1 95 ? 26.649 15.871 3.002 1.00 33.26 119 PRO A CA 1
ATOM 700 C C . PRO A 1 95 ? 27.464 14.697 2.482 1.00 31.60 119 PRO A C 1
ATOM 701 O O . PRO A 1 95 ? 26.867 13.709 2.002 1.00 33.04 119 PRO A O 1
ATOM 705 N N . ARG A 1 96 ? 28.794 14.796 2.561 1.00 30.70 120 ARG A N 1
ATOM 706 C CA . ARG A 1 96 ? 29.656 13.709 2.098 1.00 32.49 120 ARG A CA 1
ATOM 707 C C . ARG A 1 96 ? 29.437 12.420 2.937 1.00 30.98 120 ARG A C 1
ATOM 708 O O . ARG A 1 96 ? 29.742 11.327 2.487 1.00 30.70 120 ARG A O 1
ATOM 716 N N . PHE A 1 97 ? 28.846 12.577 4.105 1.00 30.81 121 PHE A N 1
ATOM 717 C CA . PHE A 1 97 ? 28.577 11.453 5.026 1.00 31.36 121 PHE A CA 1
ATOM 718 C C . PHE A 1 97 ? 27.161 10.957 4.984 1.00 30.55 121 PHE A C 1
ATOM 719 O O . PHE A 1 97 ? 26.796 10.113 5.783 1.00 28.35 121 PHE A O 1
ATOM 740 N N . ASP A 1 99 ? 23.435 9.892 2.665 1.00 29.74 123 ASP A N 1
ATOM 741 C CA . ASP A 1 99 ? 22.962 9.161 1.490 1.00 29.43 123 ASP A CA 1
ATOM 742 C C . ASP A 1 99 ? 24.035 8.233 0.970 1.00 27.92 123 ASP A C 1
ATOM 743 O O . ASP A 1 99 ? 24.377 8.259 -0.219 1.00 28.80 123 ASP A O 1
ATOM 748 N N . LEU A 1 100 ? 24.594 7.439 1.850 1.00 26.52 124 LEU A N 1
ATOM 749 C CA . LEU A 1 100 ? 25.611 6.403 1.483 1.00 26.96 124 LEU A CA 1
ATOM 750 C C . LEU A 1 100 ? 24.909 5.067 1.296 1.00 28.18 124 LEU A C 1
ATOM 751 O O . LEU A 1 100 ? 23.796 4.886 1.796 1.00 28.28 124 LEU A O 1
ATOM 756 N N . SER A 1 101 ? 25.514 4.149 0.553 1.00 29.07 125 SER A N 1
ATOM 757 C CA . SER A 1 101 ? 24.787 3.010 0.004 1.00 29.93 125 SER A CA 1
ATOM 758 C C . SER A 1 101 ? 24.254 2.050 1.108 1.00 28.53 125 SER A C 1
ATOM 759 O O . SER A 1 101 ? 23.247 1.368 0.887 1.00 28.54 125 SER A O 1
ATOM 762 N N . PHE A 1 102 ? 24.850 2.067 2.290 1.00 25.44 126 PHE A N 1
ATOM 763 C CA . PHE A 1 102 ? 24.306 1.248 3.413 1.00 25.96 126 PHE A CA 1
ATOM 764 C C . PHE A 1 102 ? 22.943 1.720 3.941 1.00 27.51 126 PHE A C 1
ATOM 765 O O . PHE A 1 102 ? 22.239 0.967 4.629 1.00 28.29 126 PHE A O 1
ATOM 773 N N . ASP A 1 103 ? 22.579 2.987 3.680 1.00 27.42 127 ASP A N 1
ATOM 774 C CA . ASP A 1 103 ? 21.304 3.551 4.115 1.00 28.09 127 ASP A CA 1
ATOM 775 C C . ASP A 1 103 ? 20.925 4.728 3.221 1.00 28.88 127 ASP A C 1
ATOM 776 O O . ASP A 1 103 ? 21.122 5.905 3.604 1.00 28.40 127 ASP A O 1
ATOM 781 N N . ASP A 1 104 ? 20.361 4.427 2.049 1.00 32.68 128 ASP A N 1
ATOM 782 C CA . ASP A 1 104 ? 20.023 5.437 1.065 1.00 31.72 128 ASP A CA 1
ATOM 783 C C . ASP A 1 104 ? 19.065 6.438 1.670 1.00 32.27 128 ASP A C 1
ATOM 784 O O . ASP A 1 104 ? 18.090 6.045 2.370 1.00 29.43 128 ASP A O 1
ATOM 789 N N . ASP A 1 105 ? 19.306 7.715 1.365 1.00 29.83 129 ASP A N 1
ATOM 790 C CA . ASP A 1 105 ? 18.504 8.854 1.876 1.00 32.98 129 ASP A CA 1
ATOM 791 C C . ASP A 1 105 ? 18.390 8.939 3.407 1.00 30.14 129 ASP A C 1
ATOM 792 O O . ASP A 1 105 ? 17.491 9.581 3.944 1.00 28.99 129 ASP A O 1
ATOM 797 N N . ASN A 1 106 ? 19.327 8.314 4.114 1.00 28.10 130 ASN A N 1
ATOM 798 C CA . ASN A 1 106 ? 19.266 8.280 5.587 1.00 28.21 130 ASN A CA 1
ATOM 799 C C . ASN A 1 106 ? 17.860 8.015 6.125 1.00 28.00 130 ASN A C 1
ATOM 800 O O . ASN A 1 106 ? 17.378 8.653 7.079 1.00 30.04 130 ASN A O 1
ATOM 805 N N . LYS A 1 107 ? 17.242 7.000 5.555 1.00 26.70 131 LYS A N 1
ATOM 806 C CA . LYS A 1 107 ? 15.928 6.534 6.022 1.00 29.01 131 LYS A CA 1
ATOM 807 C C . LYS A 1 107 ? 15.948 5.983 7.467 1.00 27.10 131 LYS A C 1
ATOM 808 O O . LYS A 1 107 ? 15.021 6.229 8.214 1.00 25.52 131 LYS A O 1
ATOM 814 N N . TYR A 1 108 ? 17.032 5.321 7.841 1.00 24.91 132 TYR A N 1
ATOM 815 C CA . TYR A 1 108 ? 17.149 4.641 9.129 1.00 24.98 132 TYR A CA 1
ATOM 816 C C . TYR A 1 108 ? 18.219 5.213 10.075 1.00 24.00 132 TYR A C 1
ATOM 817 O O . TYR A 1 108 ? 18.191 4.889 11.245 1.00 23.92 132 TYR A O 1
ATOM 826 N N . SER A 1 109 ? 19.143 6.033 9.594 1.00 23.98 133 SER A N 1
ATOM 827 C CA . SER A 1 109 ? 20.348 6.317 10.385 1.00 22.97 133 SER A CA 1
ATOM 828 C C . SER A 1 109 ? 20.878 7.745 10.216 1.00 24.46 133 SER A C 1
ATOM 829 O O . SER A 1 109 ? 20.603 8.365 9.172 1.00 24.66 133 SER A O 1
ATOM 840 N N . PRO A 1 111 ? 24.626 9.969 10.891 1.00 24.98 135 PRO A N 1
ATOM 841 C CA . PRO A 1 111 ? 26.067 9.937 11.260 1.00 24.22 135 PRO A CA 1
ATOM 842 C C . PRO A 1 111 ? 26.417 10.373 12.678 1.00 22.37 135 PRO A C 1
ATOM 843 O O . PRO A 1 111 ? 25.880 11.375 13.164 1.00 22.53 135 PRO A O 1
ATOM 847 N N . TYR A 1 112 ? 27.228 9.535 13.355 1.00 21.46 136 TYR A N 1
ATOM 848 C CA . TYR A 1 112 ? 27.682 9.773 14.734 1.00 20.72 136 TYR A CA 1
ATOM 849 C C . TYR A 1 112 ? 29.166 10.167 14.740 1.00 22.15 136 TYR A C 1
ATOM 850 O O . TYR A 1 112 ? 29.500 11.317 15.105 1.00 23.09 136 TYR A O 1
ATOM 859 N N . PHE A 1 113 ? 30.018 9.240 14.280 1.00 21.16 137 PHE A N 1
ATOM 860 C CA . PHE A 1 113 ? 31.447 9.498 14.090 1.00 21.47 137 PHE A CA 1
ATOM 861 C C . PHE A 1 113 ? 31.801 8.695 12.839 1.00 21.98 137 PHE A C 1
ATOM 862 O O . PHE A 1 113 ? 31.079 7.800 12.473 1.00 22.88 137 PHE A O 1
ATOM 870 N N . TRP A 1 114 ? 32.932 9.028 12.213 1.00 22.13 138 TRP A N 1
ATOM 871 C CA . TRP A 1 114 ? 33.523 8.203 11.167 1.00 20.80 138 TRP A CA 1
ATOM 872 C C . TRP A 1 114 ? 34.991 8.065 11.387 1.00 22.13 138 TRP A C 1
ATOM 873 O O . TRP A 1 114 ? 35.576 8.770 12.217 1.00 22.59 138 TRP A O 1
ATOM 884 N N . GLY A 1 115 ? 35.639 7.221 10.599 1.00 21.89 139 GLY A N 1
ATOM 885 C CA . GLY A 1 115 ? 37.067 7.060 10.851 1.00 22.74 139 GLY A CA 1
ATOM 886 C C . GLY A 1 115 ? 37.673 6.037 9.920 1.00 21.46 139 GLY A C 1
ATOM 887 O O . GLY A 1 115 ? 37.082 5.631 8.924 1.00 20.00 139 GLY A O 1
ATOM 888 N N . THR A 1 116 ? 38.901 5.673 10.275 1.00 22.84 140 THR A N 1
ATOM 889 C CA . THR A 1 116 ? 39.670 4.680 9.550 1.00 22.25 140 THR A CA 1
ATOM 890 C C . THR A 1 116 ? 40.215 3.625 10.486 1.00 21.24 140 THR A C 1
ATOM 891 O O . THR A 1 116 ? 40.055 3.713 11.717 1.00 21.07 140 THR A O 1
ATOM 895 N N . LEU A 1 117 ? 40.876 2.615 9.908 1.00 21.44 141 LEU A N 1
ATOM 896 C CA . LEU A 1 117 ? 41.569 1.614 10.633 1.00 20.98 141 LEU A CA 1
ATOM 897 C C . LEU A 1 117 ? 43.024 1.684 10.240 1.00 22.75 141 LEU A C 1
ATOM 898 O O . LEU A 1 117 ? 43.344 1.827 9.048 1.00 23.42 141 LEU A O 1
ATOM 903 N N . GLY A 1 118 ? 43.897 1.512 11.211 1.00 23.15 142 GLY A N 1
ATOM 904 C CA . GLY A 1 118 ? 45.302 1.692 10.930 1.00 25.92 142 GLY A CA 1
ATOM 905 C C . GLY A 1 118 ? 46.234 1.112 11.946 1.00 26.04 142 GLY A C 1
ATOM 906 O O . GLY A 1 118 ? 45.823 0.337 12.839 1.00 23.52 142 GLY A O 1
ATOM 907 N N . ILE A 1 119 ? 47.505 1.490 11.781 1.00 25.25 143 ILE A N 1
ATOM 908 C CA . ILE A 1 119 ? 48.578 1.044 12.655 1.00 26.33 143 ILE A CA 1
ATOM 909 C C . ILE A 1 119 ? 49.088 2.155 13.519 1.00 26.41 143 ILE A C 1
ATOM 910 O O . ILE A 1 119 ? 49.449 3.235 13.018 1.00 27.61 143 ILE A O 1
ATOM 915 N N . ILE A 1 120 ? 49.081 1.921 14.847 1.00 27.26 144 ILE A N 1
ATOM 916 C CA . ILE A 1 120 ? 49.710 2.837 15.810 1.00 28.57 144 ILE A CA 1
ATOM 917 C C . ILE A 1 120 ? 50.983 2.146 16.231 1.00 30.97 144 ILE A C 1
ATOM 918 O O . ILE A 1 120 ? 50.955 0.961 16.602 1.00 30.94 144 ILE A O 1
ATOM 923 N N . TYR A 1 121 ? 52.115 2.856 16.128 1.00 32.27 145 TYR A N 1
ATOM 924 C CA . TYR A 1 121 ? 53.385 2.263 16.505 1.00 32.46 145 TYR A CA 1
ATOM 925 C C . TYR A 1 121 ? 54.256 3.302 17.206 1.00 33.64 145 TYR A C 1
ATOM 926 O O . TYR A 1 121 ? 54.086 4.518 17.050 1.00 31.01 145 TYR A O 1
ATOM 935 N N . ASN A 1 122 ? 55.110 2.771 18.064 1.00 35.21 146 ASN A N 1
ATOM 936 C CA . ASN A 1 122 ? 56.101 3.561 18.777 1.00 36.01 146 ASN A CA 1
ATOM 937 C C . ASN A 1 122 ? 57.358 3.765 17.927 1.00 36.51 146 ASN A C 1
ATOM 938 O O . ASN A 1 122 ? 58.107 2.821 17.633 1.00 35.55 146 ASN A O 1
ATOM 943 N N . LYS A 1 123 ? 57.563 5.020 17.513 1.00 39.38 147 LYS A N 1
ATOM 944 C CA . LYS A 1 123 ? 58.633 5.399 16.617 1.00 42.24 147 LYS A CA 1
ATOM 945 C C . LYS A 1 123 ? 59.997 5.169 17.280 1.00 43.14 147 LYS A C 1
ATOM 946 O O . LYS A 1 123 ? 60.975 4.942 16.589 1.00 42.89 147 LYS A O 1
ATOM 952 N N . GLU A 1 124 ? 60.062 5.190 18.606 1.00 41.76 148 GLU A N 1
ATOM 953 C CA . GLU A 1 124 ? 61.352 4.985 19.290 1.00 45.25 148 GLU A CA 1
ATOM 954 C C . GLU A 1 124 ? 61.714 3.535 19.392 1.00 43.68 148 GLU A C 1
ATOM 955 O O . GLU A 1 124 ? 62.898 3.198 19.390 1.00 48.15 148 GLU A O 1
ATOM 969 N N . PHE A 1 126 ? 60.505 1.264 17.016 1.00 41.31 150 PHE A N 1
ATOM 970 C CA . PHE A 1 126 ? 60.638 0.831 15.650 1.00 41.05 150 PHE A CA 1
ATOM 971 C C . PHE A 1 126 ? 61.038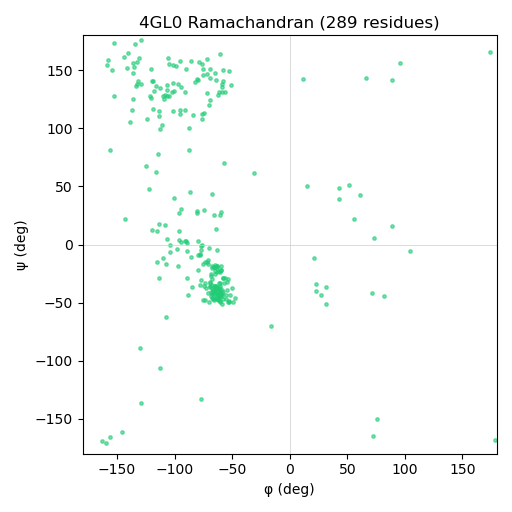 1.903 14.653 1.00 41.90 150 PHE A C 1
ATOM 972 O O . PHE A 1 126 ? 60.349 2.122 13.647 1.00 41.43 150 PHE A O 1
ATOM 980 N N . PRO A 1 127 ? 62.216 2.485 14.838 1.00 42.38 151 PRO A N 1
ATOM 981 C CA . PRO A 1 127 ? 62.642 3.596 13.992 1.00 44.30 151 PRO A CA 1
ATOM 982 C C . PRO A 1 127 ? 63.044 3.203 12.592 1.00 45.93 151 PRO A C 1
ATOM 983 O O . PRO A 1 127 ? 63.143 4.060 11.703 1.00 46.72 151 PRO A O 1
ATOM 987 N N . ASP A 1 128 ? 63.254 1.901 12.423 1.00 47.88 152 ASP A N 1
ATOM 988 C CA . ASP A 1 128 ? 63.711 1.269 11.208 1.00 49.03 152 ASP A CA 1
ATOM 989 C C . ASP A 1 128 ? 62.579 0.566 10.479 1.00 46.52 152 ASP A C 1
ATOM 990 O O . ASP A 1 128 ? 62.824 -0.039 9.465 1.00 45.70 152 ASP A O 1
ATOM 995 N N . LYS A 1 129 ? 61.352 0.587 10.997 1.00 45.01 153 LYS A N 1
ATOM 996 C CA . LYS A 1 129 ? 60.261 -0.151 10.369 1.00 46.67 153 LYS A CA 1
ATOM 997 C C . LYS A 1 129 ? 59.400 0.803 9.565 1.00 48.80 153 LYS A C 1
ATOM 998 O O . LYS A 1 129 ? 59.287 2.002 9.872 1.00 49.98 153 LYS A O 1
ATOM 1004 N N . ASN A 1 130 ? 58.748 0.233 8.567 1.00 47.05 154 ASN A N 1
ATOM 1005 C CA . ASN A 1 130 ? 57.863 0.987 7.745 1.00 50.41 154 ASN A CA 1
ATOM 1006 C C . ASN A 1 130 ? 56.481 0.341 7.764 1.00 42.48 154 ASN A C 1
ATOM 1007 O O . ASN A 1 130 ? 56.253 -0.721 7.161 1.00 42.99 154 ASN A O 1
ATOM 1012 N N . PHE A 1 131 ? 55.552 0.998 8.432 1.00 37.67 155 PHE A N 1
ATOM 1013 C CA . PHE A 1 131 ? 54.255 0.400 8.617 1.00 35.58 155 PHE A CA 1
ATOM 1014 C C . PHE A 1 131 ? 53.293 0.859 7.531 1.00 36.72 155 PHE A C 1
ATOM 1015 O O . PHE A 1 131 ? 52.084 0.911 7.751 1.00 37.24 155 PHE A O 1
ATOM 1023 N N . ASP A 1 132 ? 53.854 1.141 6.341 1.00 36.60 156 ASP A N 1
ATOM 1024 C CA A ASP A 1 132 ? 53.096 1.550 5.173 0.60 37.84 156 ASP A CA 1
ATOM 1025 C CA B ASP A 1 132 ? 53.058 1.566 5.206 0.40 36.75 156 ASP A CA 1
ATOM 1026 C C . ASP A 1 132 ? 52.373 0.399 4.486 1.00 37.44 156 ASP A C 1
ATOM 1027 O O . ASP A 1 132 ? 51.614 0.648 3.554 1.00 37.09 156 ASP A O 1
ATOM 1036 N N . THR A 1 133 ? 52.671 -0.849 4.908 1.00 33.95 157 THR A N 1
ATOM 1037 C CA . THR A 1 133 ? 52.096 -2.083 4.376 1.00 33.98 157 THR A CA 1
ATOM 1038 C C . THR A 1 133 ? 51.643 -2.970 5.534 1.00 33.64 157 THR A C 1
ATOM 1039 O O . THR A 1 133 ? 52.339 -3.047 6.560 1.00 30.70 157 THR A O 1
ATOM 1043 N N . TRP A 1 134 ? 50.492 -3.638 5.387 1.00 30.51 158 TRP A N 1
ATOM 1044 C CA . TRP A 1 134 ? 50.072 -4.646 6.354 1.00 29.98 158 TRP A CA 1
ATOM 1045 C C . TRP A 1 134 ? 51.130 -5.692 6.582 1.00 30.65 158 TRP A C 1
ATOM 1046 O O . TRP A 1 134 ? 51.236 -6.216 7.680 1.00 27.41 158 TRP A O 1
ATOM 1057 N N . ASN A 1 135 ? 51.942 -5.955 5.569 1.00 29.44 159 ASN A N 1
ATOM 1058 C CA . ASN A 1 135 ? 53.026 -6.945 5.703 1.00 33.72 159 ASN A CA 1
ATOM 1059 C C . ASN A 1 135 ? 54.119 -6.624 6.687 1.00 32.28 159 ASN A C 1
ATOM 1060 O O . ASN A 1 135 ? 54.745 -7.539 7.196 1.00 31.70 159 ASN A O 1
ATOM 1065 N N . ALA A 1 136 ? 54.263 -5.359 7.062 1.00 31.43 160 ALA A N 1
ATOM 1066 C CA . ALA A 1 136 ? 55.184 -5.003 8.143 1.00 33.20 160 ALA A CA 1
ATOM 1067 C C . ALA A 1 136 ? 54.821 -5.721 9.425 1.00 34.59 160 ALA A C 1
ATOM 1068 O O . ALA A 1 136 ? 55.689 -5.995 10.257 1.00 34.64 160 ALA A O 1
ATOM 1070 N N . LEU A 1 137 ? 53.525 -6.037 9.592 1.00 30.31 161 LEU A N 1
ATOM 1071 C CA . LEU A 1 137 ? 53.057 -6.673 10.845 1.00 31.10 161 LEU A CA 1
ATOM 1072 C C . LEU A 1 137 ? 53.516 -8.129 10.983 1.00 31.28 161 LEU A C 1
ATOM 1073 O O . LEU A 1 137 ? 53.493 -8.685 12.094 1.00 31.97 161 LEU A O 1
ATOM 1078 N N . PHE A 1 138 ? 53.949 -8.742 9.869 1.00 32.66 162 PHE A N 1
ATOM 1079 C CA . PHE A 1 138 ? 54.381 -10.172 9.870 1.00 32.37 162 PHE A CA 1
ATOM 1080 C C . PHE A 1 138 ? 55.906 -10.311 10.022 1.00 35.36 162 PHE A C 1
ATOM 1081 O O . PHE A 1 138 ? 56.443 -11.406 9.958 1.00 36.32 162 PHE A O 1
ATOM 1089 N N . ASP A 1 139 ? 56.592 -9.193 10.198 1.00 35.32 163 ASP A N 1
ATOM 1090 C CA . ASP A 1 139 ? 58.057 -9.160 10.403 1.00 37.48 163 ASP A CA 1
ATOM 1091 C C . ASP A 1 139 ? 58.445 -9.984 11.649 1.00 39.37 163 ASP A C 1
ATOM 1092 O O . ASP A 1 139 ? 57.860 -9.804 12.742 1.00 36.00 163 ASP A O 1
ATOM 1097 N N . PRO A 1 140 ? 59.439 -10.875 11.523 1.00 42.72 164 PRO A N 1
ATOM 1098 C CA . PRO A 1 140 ? 59.606 -11.661 12.730 1.00 43.71 164 PRO A CA 1
ATOM 1099 C C . PRO A 1 140 ? 60.329 -10.942 13.858 1.00 44.03 164 PRO A C 1
ATOM 1100 O O . PRO A 1 140 ? 60.419 -11.520 14.928 1.00 48.47 164 PRO A O 1
ATOM 1104 N N . GLU A 1 141 ? 60.781 -9.692 13.671 1.00 41.96 165 GLU A N 1
ATOM 1105 C CA . GLU A 1 141 ? 61.268 -8.885 14.823 1.00 44.56 165 GLU A CA 1
ATOM 1106 C C . GLU A 1 141 ? 60.130 -8.321 15.670 1.00 42.94 165 GLU A C 1
ATOM 1107 O O . GLU A 1 141 ? 60.356 -7.683 16.685 1.00 44.21 165 GLU A O 1
ATOM 1113 N N . LEU A 1 142 ? 58.891 -8.522 15.250 1.00 39.83 166 LEU A N 1
ATOM 1114 C CA . LEU A 1 142 ? 57.757 -7.990 16.017 1.00 38.46 166 LEU A CA 1
ATOM 1115 C C . LEU A 1 142 ? 57.143 -9.039 16.963 1.00 39.34 166 LEU A C 1
ATOM 1116 O O . LEU A 1 142 ? 55.936 -8.955 17.328 1.00 37.02 166 LEU A O 1
ATOM 1121 N N . LYS A 1 143 ? 57.945 -10.006 17.400 1.00 38.70 167 LYS A N 1
ATOM 1122 C CA . LYS A 1 143 ? 57.456 -11.052 18.293 1.00 41.08 167 LYS A CA 1
ATOM 1123 C C . LYS A 1 143 ? 56.825 -10.467 19.566 1.00 39.19 167 LYS A C 1
ATOM 1124 O O . LYS A 1 143 ? 57.401 -9.585 20.212 1.00 37.25 167 LYS A O 1
ATOM 1130 N N . ASN A 1 144 ? 55.629 -10.945 19.905 1.00 39.78 168 ASN A N 1
ATOM 1131 C CA . ASN A 1 144 ? 54.818 -10.365 20.990 1.00 41.88 168 ASN A CA 1
ATOM 1132 C C . ASN A 1 144 ? 54.721 -8.846 21.088 1.00 39.34 168 ASN A C 1
ATOM 1133 O O . ASN A 1 144 ? 54.678 -8.290 22.162 1.00 38.39 168 ASN A O 1
ATOM 1138 N N . GLN A 1 145 ? 54.619 -8.184 19.952 1.00 37.90 169 GLN A N 1
ATOM 1139 C CA . GLN A 1 145 ? 54.592 -6.738 19.940 1.00 37.38 169 GLN A CA 1
ATOM 1140 C C . GLN A 1 145 ? 53.282 -6.075 19.572 1.00 35.27 169 GLN A C 1
ATOM 1141 O O . GLN A 1 145 ? 53.183 -4.837 19.760 1.00 35.83 169 GLN A O 1
ATOM 1147 N N . ILE A 1 146 ? 52.315 -6.858 19.058 1.00 32.75 170 ILE A N 1
ATOM 1148 C CA . ILE A 1 146 ? 51.119 -6.300 18.423 1.00 30.48 170 ILE A CA 1
ATOM 1149 C C . ILE A 1 146 ? 49.876 -6.492 19.263 1.00 28.62 170 ILE A C 1
ATOM 1150 O O . ILE A 1 146 ? 49.578 -7.591 19.678 1.00 28.83 170 ILE A O 1
ATOM 1155 N N . LEU A 1 147 ? 49.163 -5.398 19.466 1.00 28.49 171 LEU A N 1
ATOM 1156 C CA . LEU A 1 147 ? 47.849 -5.396 20.081 1.00 30.71 171 LEU A CA 1
ATOM 1157 C C . LEU A 1 147 ? 46.811 -5.260 18.965 1.00 28.92 171 LEU A C 1
ATOM 1158 O O . LEU A 1 147 ? 46.743 -4.219 18.289 1.00 32.15 171 LEU A O 1
ATOM 1163 N N . LEU A 1 148 ? 45.994 -6.290 18.785 1.00 29.29 172 LEU A N 1
ATOM 1164 C CA . LEU A 1 148 ? 45.038 -6.340 17.670 1.00 27.66 172 LEU A CA 1
ATOM 1165 C C . LEU A 1 148 ? 43.626 -6.124 18.165 1.00 26.24 172 LEU A C 1
ATOM 1166 O O . LEU A 1 148 ? 43.218 -6.756 19.157 1.00 25.93 172 LEU A O 1
ATOM 1171 N N . ILE A 1 149 ? 42.894 -5.258 17.475 1.00 25.16 173 ILE A N 1
ATOM 1172 C CA . ILE A 1 149 ? 41.508 -4.974 17.744 1.00 24.03 173 ILE A CA 1
ATOM 1173 C C . ILE A 1 149 ? 40.726 -6.288 17.609 1.00 25.40 173 ILE A C 1
ATOM 1174 O O . ILE A 1 149 ? 40.966 -7.103 16.667 1.00 23.93 173 ILE A O 1
ATOM 1179 N N . ASP A 1 150 ? 39.833 -6.519 18.566 1.00 23.82 174 ASP A N 1
ATOM 1180 C CA . ASP A 1 150 ? 39.037 -7.744 18.628 1.00 25.27 174 ASP A CA 1
ATOM 1181 C C . ASP A 1 150 ? 37.781 -7.497 17.782 1.00 24.06 174 ASP A C 1
ATOM 1182 O O . ASP A 1 150 ? 36.754 -7.096 18.280 1.00 23.59 174 ASP A O 1
ATOM 1187 N N . GLY A 1 151 ? 37.917 -7.645 16.474 1.00 21.52 175 GLY A N 1
ATOM 1188 C CA . GLY A 1 151 ? 36.870 -7.387 15.539 1.00 21.50 175 GLY A CA 1
ATOM 1189 C C . GLY A 1 151 ? 37.098 -8.251 14.297 1.00 21.48 175 GLY A C 1
ATOM 1190 O O . GLY A 1 151 ? 38.188 -8.222 13.716 1.00 21.63 175 GLY A O 1
ATOM 1191 N N . ALA A 1 152 ? 36.070 -8.993 13.889 1.00 19.63 176 ALA A N 1
ATOM 1192 C CA . ALA A 1 152 ? 36.191 -9.960 12.803 1.00 21.62 176 ALA A CA 1
ATOM 1193 C C . ALA A 1 152 ? 36.427 -9.278 11.451 1.00 21.35 176 ALA A C 1
ATOM 1194 O O . ALA A 1 152 ? 37.302 -9.695 10.667 1.00 22.03 176 ALA A O 1
ATOM 1196 N N . ARG A 1 153 ? 35.655 -8.230 11.160 1.00 20.41 177 ARG A N 1
ATOM 1197 C CA . ARG A 1 153 ? 35.796 -7.555 9.871 1.00 21.15 177 ARG A CA 1
ATOM 1198 C C . ARG A 1 153 ? 37.188 -6.879 9.827 1.00 22.39 177 ARG A C 1
ATOM 1199 O O . ARG A 1 153 ? 37.829 -6.841 8.779 1.00 21.50 177 ARG A O 1
ATOM 1207 N N . GLU A 1 154 ? 37.584 -6.274 10.937 1.00 21.66 178 GLU A N 1
ATOM 1208 C CA . GLU A 1 154 ? 38.885 -5.628 10.974 1.00 20.72 178 GLU A CA 1
ATOM 1209 C C . GLU A 1 154 ? 40.051 -6.599 10.718 1.00 20.18 178 GLU A C 1
ATOM 1210 O O . GLU A 1 154 ? 40.977 -6.327 9.902 1.00 21.51 178 GLU A O 1
ATOM 1216 N N . VAL A 1 155 ? 40.058 -7.724 11.419 1.00 21.04 179 VAL A N 1
ATOM 1217 C CA . VAL A 1 155 ? 41.237 -8.605 11.383 1.00 21.77 179 VAL A CA 1
ATOM 1218 C C . VAL A 1 155 ? 41.191 -9.466 10.089 1.00 23.29 179 VAL A C 1
ATOM 1219 O O . VAL A 1 155 ? 42.215 -9.637 9.452 1.00 22.31 179 VAL A O 1
ATOM 1231 N N . GLY A 1 157 ? 39.791 -8.476 7.409 1.00 22.81 181 GLY A N 1
ATOM 1232 C CA . GLY A 1 157 ? 40.039 -7.516 6.389 1.00 22.24 181 GLY A CA 1
ATOM 1233 C C . GLY A 1 157 ? 41.504 -7.222 6.210 1.00 22.53 181 GLY A C 1
ATOM 1234 O O . GLY A 1 157 ? 42.003 -7.100 5.067 1.00 23.09 181 GLY A O 1
ATOM 1235 N N . LEU A 1 158 ? 42.238 -7.069 7.304 1.00 23.62 182 LEU A N 1
ATOM 1236 C CA . LEU A 1 158 ? 43.677 -6.787 7.130 1.00 23.04 182 LEU A CA 1
ATOM 1237 C C . LEU A 1 158 ? 44.395 -8.009 6.579 1.00 25.59 182 LEU A C 1
ATOM 1238 O O . LEU A 1 158 ? 45.363 -7.901 5.806 1.00 24.09 182 LEU A O 1
ATOM 1243 N N . GLY A 1 159 ? 43.930 -9.191 6.942 1.00 24.35 183 GLY A N 1
ATOM 1244 C CA . GLY A 1 159 ? 44.531 -10.393 6.390 1.00 25.10 183 GLY A CA 1
ATOM 1245 C C . GLY A 1 159 ? 44.351 -10.436 4.878 1.00 23.68 183 GLY A C 1
ATOM 1246 O O . GLY A 1 159 ? 45.301 -10.737 4.148 1.00 24.01 183 GLY A O 1
ATOM 1247 N N . LEU A 1 160 ? 43.143 -10.144 4.434 1.00 22.05 184 LEU A N 1
ATOM 1248 C CA . LEU A 1 160 ? 42.803 -10.113 3.003 1.00 22.02 184 LEU A CA 1
ATOM 1249 C C . LEU A 1 160 ? 43.629 -9.045 2.295 1.00 23.11 184 LEU A C 1
ATOM 1250 O O . LEU A 1 160 ? 44.289 -9.323 1.271 1.00 23.36 184 LEU A O 1
ATOM 1255 N N . ASN A 1 161 ? 43.684 -7.857 2.892 1.00 22.42 185 ASN A N 1
ATOM 1256 C CA . ASN A 1 161 ? 44.427 -6.758 2.320 1.00 22.75 185 ASN A CA 1
ATOM 1257 C C . ASN A 1 161 ? 45.913 -7.122 2.250 1.00 24.36 185 ASN A C 1
ATOM 1258 O O . ASN A 1 161 ? 46.592 -6.777 1.268 1.00 24.51 185 ASN A O 1
ATOM 1263 N N . SER A 1 162 ? 46.446 -7.824 3.242 1.00 25.09 186 SER A N 1
ATOM 1264 C CA . SER A 1 162 ? 47.864 -8.188 3.207 1.00 25.61 186 SER A CA 1
ATOM 1265 C C . SER A 1 162 ? 48.225 -9.114 2.038 1.00 27.65 186 SER A C 1
ATOM 1266 O O . SER A 1 162 ? 49.388 -9.245 1.728 1.00 28.97 186 SER A O 1
ATOM 1269 N N . LEU A 1 163 ? 47.219 -9.756 1.453 1.00 25.75 187 LEU A N 1
ATOM 1270 C CA . LEU A 1 163 ? 47.374 -10.684 0.348 1.00 27.22 187 LEU A CA 1
ATOM 1271 C C . LEU A 1 163 ? 47.086 -10.002 -0.968 1.00 26.00 187 LEU A C 1
ATOM 1272 O O . LEU A 1 163 ? 47.189 -10.624 -2.037 1.00 25.73 187 LEU A O 1
ATOM 1277 N N . GLY A 1 164 ? 46.670 -8.740 -0.888 1.00 25.82 188 GLY A N 1
ATOM 1278 C CA . GLY A 1 164 ? 46.241 -7.954 -2.086 1.00 27.00 188 GLY A CA 1
ATOM 1279 C C . GLY A 1 164 ? 44.757 -8.071 -2.453 1.00 27.05 188 GLY A C 1
ATOM 1280 O O . GLY A 1 164 ? 44.371 -7.723 -3.573 1.00 28.41 188 GLY A O 1
ATOM 1281 N N . TYR A 1 165 ? 43.931 -8.573 -1.530 1.00 25.75 189 TYR A N 1
ATOM 1282 C CA . TYR A 1 165 ? 42.506 -8.795 -1.764 1.00 23.98 189 TYR A CA 1
ATOM 1283 C C . TYR A 1 165 ? 41.656 -7.759 -1.051 1.00 24.28 189 TYR A C 1
ATOM 1284 O O . TYR A 1 165 ? 42.066 -7.122 -0.094 1.00 22.21 189 TYR A O 1
ATOM 1293 N N . SER A 1 166 ? 40.432 -7.635 -1.527 1.00 24.38 190 SER A N 1
ATOM 1294 C CA . SER A 1 166 ? 39.458 -6.740 -0.940 1.00 23.56 190 SER A CA 1
ATOM 1295 C C . SER A 1 166 ? 39.115 -7.198 0.470 1.00 23.63 190 SER A C 1
ATOM 1296 O O . SER A 1 166 ? 39.016 -8.384 0.708 1.00 22.76 190 SER A O 1
ATOM 1299 N N . LEU A 1 167 ? 38.816 -6.240 1.361 1.00 23.85 191 LEU A N 1
ATOM 1300 C CA . LEU A 1 167 ? 38.334 -6.541 2.702 1.00 22.85 191 LEU A CA 1
ATOM 1301 C C . LEU A 1 167 ? 36.853 -6.966 2.709 1.00 23.18 191 LEU A C 1
ATOM 1302 O O . LEU A 1 167 ? 36.277 -7.267 3.776 1.00 23.59 191 LEU A O 1
ATOM 1307 N N . ASN A 1 168 ? 36.241 -6.989 1.512 1.00 24.02 192 ASN A N 1
ATOM 1308 C CA . ASN A 1 168 ? 34.897 -7.522 1.326 1.00 22.65 192 ASN A CA 1
ATOM 1309 C C . ASN A 1 168 ? 34.881 -8.791 0.463 1.00 24.51 192 ASN A C 1
ATOM 1310 O O . ASN A 1 168 ? 33.836 -9.150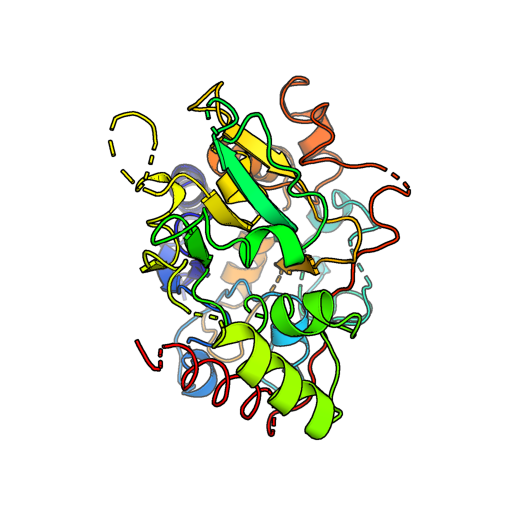 -0.068 1.00 26.50 192 ASN A O 1
ATOM 1315 N N . ASP A 1 169 ? 36.015 -9.457 0.292 1.00 25.11 193 ASP A N 1
ATOM 1316 C CA . ASP A 1 169 ? 36.135 -10.630 -0.597 1.00 26.84 193 ASP A CA 1
ATOM 1317 C C . ASP A 1 169 ? 35.233 -11.731 -0.122 1.00 28.09 193 ASP A C 1
ATOM 1318 O O . ASP A 1 169 ? 35.247 -12.034 1.071 1.00 29.68 193 ASP A O 1
ATOM 1323 N N . THR A 1 170 ? 34.432 -12.326 -1.001 1.00 27.34 194 THR A N 1
ATOM 1324 C CA . THR A 1 170 ? 33.627 -13.484 -0.612 1.00 28.60 194 THR A CA 1
ATOM 1325 C C . THR A 1 170 ? 34.000 -14.786 -1.327 1.00 30.19 194 THR A C 1
ATOM 1326 O O . THR A 1 170 ? 33.220 -15.774 -1.343 1.00 31.04 194 THR A O 1
ATOM 1330 N N . ASN A 1 171 ? 35.131 -14.774 -2.012 1.00 31.38 195 ASN A N 1
ATOM 1331 C CA . ASN A 1 171 ? 35.714 -16.008 -2.552 1.00 31.53 195 ASN A CA 1
ATOM 1332 C C . ASN A 1 171 ? 36.221 -16.824 -1.348 1.00 31.39 195 ASN A C 1
ATOM 1333 O O . ASN A 1 171 ? 37.113 -16.386 -0.579 1.00 31.59 195 ASN A O 1
ATOM 1338 N N . LYS A 1 172 ? 35.699 -18.017 -1.179 1.00 34.40 196 LYS A N 1
ATOM 1339 C CA . LYS A 1 172 ? 36.020 -18.797 0.033 1.00 37.55 196 LYS A CA 1
ATOM 1340 C C . LYS A 1 172 ? 37.498 -19.244 0.091 1.00 34.59 196 LYS A C 1
ATOM 1341 O O . LYS A 1 172 ? 38.065 -19.400 1.178 1.00 33.91 196 LYS A O 1
ATOM 1347 N N . ALA A 1 173 ? 38.070 -19.432 -1.087 1.00 32.26 197 ALA A N 1
ATOM 1348 C CA . ALA A 1 173 ? 39.474 -19.785 -1.240 1.00 32.38 197 ALA A CA 1
ATOM 1349 C C . ALA A 1 173 ? 40.345 -18.601 -0.770 1.00 29.80 197 ALA A C 1
ATOM 1350 O O . ALA A 1 173 ? 41.314 -18.774 -0.061 1.00 28.75 197 ALA A O 1
ATOM 1352 N N . HIS A 1 174 ? 39.950 -17.381 -1.109 1.00 29.34 198 HIS A N 1
ATOM 1353 C CA . HIS A 1 174 ? 40.673 -16.210 -0.621 1.00 27.18 198 HIS A CA 1
ATOM 1354 C C . HIS A 1 174 ? 40.568 -16.072 0.888 1.00 28.06 198 HIS A C 1
ATOM 1355 O O . HIS A 1 174 ? 41.536 -15.694 1.552 1.00 26.56 198 HIS A O 1
ATOM 1362 N N . LEU A 1 175 ? 39.364 -16.290 1.441 1.00 28.89 199 LEU A N 1
ATOM 1363 C CA . LEU A 1 175 ? 39.154 -16.211 2.898 1.00 29.25 199 LEU A CA 1
ATOM 1364 C C . LEU A 1 175 ? 39.962 -17.255 3.645 1.00 28.65 199 LEU A C 1
ATOM 1365 O O . LEU A 1 175 ? 40.534 -16.967 4.644 1.00 32.06 199 LEU A O 1
ATOM 1370 N N . GLN A 1 176 ? 40.010 -18.451 3.157 1.00 32.08 200 GLN A N 1
ATOM 1371 C CA . GLN A 1 176 ? 40.891 -19.464 3.781 1.00 35.89 200 GLN A CA 1
ATOM 1372 C C . GLN A 1 176 ? 42.379 -19.084 3.694 1.00 34.09 200 GLN A C 1
ATOM 1373 O O . GLN A 1 176 ? 43.128 -19.230 4.679 1.00 32.84 200 GLN A O 1
ATOM 1379 N N . ALA A 1 177 ? 42.766 -18.502 2.557 1.00 31.42 201 ALA A N 1
ATOM 1380 C CA . ALA A 1 177 ? 44.124 -17.982 2.400 1.00 30.22 201 ALA A CA 1
ATOM 1381 C C . ALA A 1 177 ? 44.375 -16.885 3.412 1.00 28.35 201 ALA A C 1
ATOM 1382 O O . ALA A 1 177 ? 45.412 -16.844 4.039 1.00 27.80 201 ALA A O 1
ATOM 1384 N N . ALA A 1 178 ? 43.383 -16.030 3.673 1.00 27.17 202 ALA A N 1
ATOM 1385 C CA . ALA A 1 178 ? 43.576 -14.942 4.647 1.00 25.86 202 ALA A CA 1
ATOM 1386 C C . ALA A 1 178 ? 43.702 -15.454 6.081 1.00 27.24 202 ALA A C 1
ATOM 1387 O O . ALA A 1 178 ? 44.512 -14.970 6.854 1.00 29.61 202 ALA A O 1
ATOM 1389 N N . ARG A 1 179 ? 42.963 -16.477 6.406 1.00 30.67 203 ARG A N 1
ATOM 1390 C CA . ARG A 1 179 ? 43.084 -17.078 7.727 1.00 33.06 203 ARG A CA 1
ATOM 1391 C C . ARG A 1 179 ? 44.440 -17.730 7.901 1.00 32.89 203 ARG A C 1
ATOM 1392 O O . ARG A 1 179 ? 45.102 -17.517 8.920 1.00 31.90 203 ARG A O 1
ATOM 1400 N N . ASP A 1 180 ? 44.855 -18.501 6.899 1.00 32.91 204 ASP A N 1
ATOM 1401 C CA . ASP A 1 180 ? 46.230 -19.082 6.900 1.00 32.72 204 ASP A CA 1
ATOM 1402 C C . ASP A 1 180 ? 47.295 -18.005 7.057 1.00 31.43 204 ASP A C 1
ATOM 1403 O O . ASP A 1 180 ? 48.205 -18.162 7.847 1.00 32.16 204 ASP A O 1
ATOM 1408 N N . LYS A 1 181 ? 47.162 -16.878 6.361 1.00 28.89 205 LYS A N 1
ATOM 1409 C CA . LYS A 1 181 ? 48.144 -15.829 6.482 1.00 28.21 205 LYS A CA 1
ATOM 1410 C C . LYS A 1 181 ? 48.167 -15.329 7.932 1.00 28.30 205 LYS A C 1
ATOM 1411 O O . LYS A 1 181 ? 49.239 -15.150 8.570 1.00 26.96 205 LYS A O 1
ATOM 1417 N N . LEU A 1 182 ? 46.978 -15.079 8.451 1.00 28.47 206 LEU A N 1
ATOM 1418 C CA . LEU A 1 182 ? 46.864 -14.453 9.784 1.00 29.00 206 LEU A CA 1
ATOM 1419 C C . LEU A 1 182 ? 47.468 -15.419 10.819 1.00 30.78 206 LEU A C 1
ATOM 1420 O O . LEU A 1 182 ? 48.105 -14.967 11.744 1.00 31.34 206 LEU A O 1
ATOM 1425 N N . GLU A 1 183 ? 47.292 -16.723 10.655 1.00 32.32 207 GLU A N 1
ATOM 1426 C CA . GLU A 1 183 ? 48.025 -17.669 11.528 1.00 36.33 207 GLU A CA 1
ATOM 1427 C C . GLU A 1 183 ? 49.516 -17.418 11.620 1.00 36.96 207 GLU A C 1
ATOM 1428 O O . GLU A 1 183 ? 50.143 -17.621 12.661 1.00 34.59 207 GLU A O 1
ATOM 1434 N N . THR A 1 184 ? 50.125 -17.023 10.506 1.00 34.74 208 THR A N 1
ATOM 1435 C CA . THR A 1 184 ? 51.560 -16.774 10.529 1.00 36.02 208 THR A CA 1
ATOM 1436 C C . THR A 1 184 ? 51.912 -15.558 11.379 1.00 35.53 208 THR A C 1
ATOM 1437 O O . THR A 1 184 ? 53.039 -15.456 11.756 1.00 36.24 208 THR A O 1
ATOM 1454 N N . THR A 1 186 ? 50.589 -14.972 14.304 1.00 40.44 210 THR A N 1
ATOM 1455 C CA . THR A 1 186 ? 50.344 -15.270 15.725 1.00 41.30 210 THR A CA 1
ATOM 1456 C C . THR A 1 186 ? 51.513 -15.050 16.688 1.00 42.03 210 THR A C 1
ATOM 1457 O O . THR A 1 186 ? 51.308 -14.470 17.719 1.00 40.27 210 THR A O 1
ATOM 1461 N N . PRO A 1 187 ? 52.748 -15.424 16.341 1.00 43.60 211 PRO A N 1
ATOM 1462 C CA . PRO A 1 187 ? 53.837 -15.109 17.285 1.00 42.35 211 PRO A CA 1
ATOM 1463 C C . PRO A 1 187 ? 54.025 -13.636 17.587 1.00 40.16 211 PRO A C 1
ATOM 1464 O O . PRO A 1 187 ? 54.637 -13.281 18.579 1.00 41.28 211 PRO A O 1
ATOM 1468 N N . ASN A 1 188 ? 53.553 -12.780 16.695 1.00 36.24 212 ASN A N 1
ATOM 1469 C CA . ASN A 1 188 ? 53.720 -11.335 16.835 1.00 35.22 212 ASN A CA 1
ATOM 1470 C C . ASN A 1 188 ? 52.582 -10.707 17.610 1.00 33.22 212 ASN A C 1
ATOM 1471 O O . ASN A 1 188 ? 52.659 -9.539 17.925 1.00 32.84 212 ASN A O 1
ATOM 1476 N N . VAL A 1 189 ? 51.567 -11.493 17.953 1.00 33.21 213 VAL A N 1
ATOM 1477 C CA . VAL A 1 189 ? 50.366 -10.968 18.608 1.00 33.12 213 VAL A CA 1
ATOM 1478 C C . VAL A 1 189 ? 50.484 -11.119 20.148 1.00 35.86 213 VAL A C 1
ATOM 1479 O O . VAL A 1 189 ? 50.460 -12.202 20.684 1.00 33.78 213 VAL A O 1
ATOM 1483 N N . LYS A 1 190 ? 50.593 -9.993 20.834 1.00 35.38 214 LYS A N 1
ATOM 1484 C CA . LYS A 1 190 ? 50.635 -9.977 22.284 1.00 36.99 214 LYS A CA 1
ATOM 1485 C C . LYS A 1 190 ? 49.220 -10.265 22.826 1.00 35.85 214 LYS A C 1
ATOM 1486 O O . LYS A 1 190 ? 49.062 -11.106 23.700 1.00 36.51 214 LYS A O 1
ATOM 1492 N N . ALA A 1 191 ? 48.201 -9.584 22.297 1.00 31.03 215 ALA A N 1
ATOM 1493 C CA . ALA A 1 191 ? 46.816 -9.732 22.789 1.00 30.96 215 ALA A CA 1
ATOM 1494 C C . ALA A 1 191 ? 45.842 -9.279 21.732 1.00 28.43 215 ALA A C 1
ATOM 1495 O O . ALA A 1 191 ? 46.160 -8.454 20.879 1.00 26.78 215 ALA A O 1
ATOM 1497 N N . ILE A 1 192 ? 44.627 -9.822 21.802 1.00 29.25 216 ILE A N 1
ATOM 1498 C CA . ILE A 1 192 ? 43.527 -9.397 20.974 1.00 29.18 216 ILE A CA 1
ATOM 1499 C C . ILE A 1 192 ? 42.520 -8.769 21.942 1.00 30.32 216 ILE A C 1
ATOM 1500 O O . ILE A 1 192 ? 42.039 -9.439 22.810 1.00 32.39 216 ILE A O 1
ATOM 1505 N N . VAL A 1 193 ? 42.269 -7.469 21.837 1.00 29.67 217 VAL A N 1
ATOM 1506 C CA . VAL A 1 193 ? 41.612 -6.714 22.895 1.00 30.25 217 VAL A CA 1
ATOM 1507 C C . VAL A 1 193 ? 40.865 -5.517 22.238 1.00 28.85 217 VAL A C 1
ATOM 1508 O O . VAL A 1 193 ? 41.010 -5.291 21.064 1.00 28.39 217 VAL A O 1
ATOM 1512 N N . GLY A 1 194 ? 40.088 -4.766 22.999 1.00 28.39 218 GLY A N 1
ATOM 1513 C CA . GLY A 1 194 ? 39.387 -3.600 22.455 1.00 27.76 218 GLY A CA 1
ATOM 1514 C C . GLY A 1 194 ? 39.872 -2.272 23.005 1.00 26.40 218 GLY A C 1
ATOM 1515 O O . GLY A 1 194 ? 40.961 -1.816 22.691 1.00 26.59 218 GLY A O 1
ATOM 1516 N N . ASP A 1 195 ? 39.058 -1.677 23.873 1.00 26.65 219 ASP A N 1
ATOM 1517 C CA . ASP A 1 195 ? 39.327 -0.378 24.487 1.00 26.91 219 ASP A CA 1
ATOM 1518 C C . ASP A 1 195 ? 40.537 -0.399 25.404 1.00 25.27 219 ASP A C 1
ATOM 1519 O O . ASP A 1 195 ? 41.058 0.615 25.713 1.00 27.89 219 ASP A O 1
ATOM 1524 N N . GLU A 1 196 ? 40.952 -1.543 25.858 1.00 26.12 220 GLU A N 1
ATOM 1525 C CA . GLU A 1 196 ? 42.207 -1.638 26.640 1.00 28.90 220 GLU A CA 1
ATOM 1526 C C . GLU A 1 196 ? 43.457 -1.159 25.900 1.00 26.87 220 GLU A C 1
ATOM 1527 O O . GLU A 1 196 ? 44.453 -0.812 26.551 1.00 26.94 220 GLU A O 1
ATOM 1533 N N . ILE A 1 197 ? 43.430 -1.137 24.565 1.00 25.15 221 ILE A N 1
ATOM 1534 C CA . ILE A 1 197 ? 44.652 -0.910 23.811 1.00 27.70 221 ILE A CA 1
ATOM 1535 C C . ILE A 1 197 ? 45.302 0.438 24.179 1.00 27.98 221 ILE A C 1
ATOM 1536 O O . ILE A 1 197 ? 46.517 0.527 24.442 1.00 28.00 221 ILE A O 1
ATOM 1541 N N . LYS A 1 198 ? 44.517 1.510 24.132 1.00 27.24 222 LYS A N 1
ATOM 1542 C CA . LYS A 1 198 ? 45.037 2.833 24.464 1.00 31.48 222 LYS A CA 1
ATOM 1543 C C . LYS A 1 198 ? 45.698 2.909 25.854 1.00 33.22 222 LYS A C 1
ATOM 1544 O O . LYS A 1 198 ? 46.661 3.663 26.081 1.00 36.56 222 LYS A O 1
ATOM 1550 N N . LEU A 1 199 ? 45.189 2.128 26.793 1.00 33.35 223 LEU A N 1
ATOM 1551 C CA . LEU A 1 199 ? 45.775 2.089 28.140 1.00 34.94 223 LEU A CA 1
ATOM 1552 C C . LEU A 1 199 ? 47.044 1.251 28.154 1.00 37.40 223 LEU A C 1
ATOM 1553 O O . LEU A 1 199 ? 47.979 1.594 28.860 1.00 37.48 223 LEU A O 1
ATOM 1558 N N . LEU A 1 200 ? 47.090 0.179 27.360 1.00 34.10 224 LEU A N 1
ATOM 1559 C CA . LEU A 1 200 ? 48.222 -0.735 27.381 1.00 35.96 224 LEU A CA 1
ATOM 1560 C C . LEU A 1 200 ? 49.413 -0.084 26.687 1.00 38.24 224 LEU A C 1
ATOM 1561 O O . LEU A 1 200 ? 50.563 -0.371 27.030 1.00 40.86 224 LEU A O 1
ATOM 1574 N N . ALA A 1 202 ? 49.867 3.308 26.659 1.00 39.28 226 ALA A N 1
ATOM 1575 C CA . ALA A 1 202 ? 50.082 4.640 27.242 1.00 42.50 226 ALA A CA 1
ATOM 1576 C C . ALA A 1 202 ? 51.462 4.516 27.839 1.00 46.84 226 ALA A C 1
ATOM 1577 O O . ALA A 1 202 ? 51.815 3.446 28.299 1.00 47.10 226 ALA A O 1
ATOM 1579 N N . ASP A 1 203 ? 52.292 5.533 27.812 1.00 52.45 227 ASP A N 1
ATOM 1580 C CA A ASP A 1 203 ? 53.631 5.388 28.390 0.60 57.66 227 ASP A CA 1
ATOM 1581 C CA B ASP A 1 203 ? 53.632 5.309 28.378 0.40 57.21 227 ASP A CA 1
ATOM 1582 C C . ASP A 1 203 ? 53.529 5.663 29.881 1.00 61.16 227 ASP A C 1
ATOM 1583 O O . ASP A 1 203 ? 53.736 6.798 30.319 1.00 68.27 227 ASP A O 1
ATOM 1592 N N . ASN A 1 204 ? 53.157 4.640 30.654 1.00 62.47 228 ASN A N 1
ATOM 1593 C CA . ASN A 1 204 ? 52.978 4.780 32.097 1.00 65.48 228 ASN A CA 1
ATOM 1594 C C . ASN A 1 204 ? 54.278 4.527 32.901 1.00 66.22 228 ASN A C 1
ATOM 1595 O O . ASN A 1 204 ? 54.537 3.432 33.390 1.00 68.05 228 ASN A O 1
ATOM 1600 N N . ALA A 1 206 ? 54.148 -4.257 24.585 1.00 45.95 230 ALA A N 1
ATOM 1601 C CA . ALA A 1 206 ? 53.956 -4.279 23.116 1.00 43.14 230 ALA A CA 1
ATOM 1602 C C . ALA A 1 206 ? 54.015 -2.816 22.552 1.00 41.29 230 ALA A C 1
ATOM 1603 O O . ALA A 1 206 ? 53.603 -1.893 23.212 1.00 38.21 230 ALA A O 1
ATOM 1605 N N . GLY A 1 207 ? 54.595 -2.592 21.372 1.00 37.54 231 GLY A N 1
ATOM 1606 C CA . GLY A 1 207 ? 54.705 -1.214 20.817 1.00 37.74 231 GLY A CA 1
ATOM 1607 C C . GLY A 1 207 ? 54.013 -0.942 19.464 1.00 35.19 231 GLY A C 1
ATOM 1608 O O . GLY A 1 207 ? 54.256 0.104 18.797 1.00 31.38 231 GLY A O 1
ATOM 1609 N N . VAL A 1 208 ? 53.167 -1.899 19.066 1.00 32.07 232 VAL A N 1
ATOM 1610 C CA . VAL A 1 208 ? 52.378 -1.791 17.836 1.00 30.81 232 VAL A CA 1
ATOM 1611 C C . VAL A 1 208 ? 50.922 -2.171 18.163 1.00 29.07 232 VAL A C 1
ATOM 1612 O O . VAL A 1 208 ? 50.657 -3.166 18.878 1.00 30.64 232 VAL A O 1
ATOM 1616 N N . ALA A 1 209 ? 50.006 -1.400 17.607 1.00 27.18 233 ALA A N 1
ATOM 1617 C CA . ALA A 1 209 ? 48.568 -1.725 17.701 1.00 26.48 233 ALA A CA 1
ATOM 1618 C C . ALA A 1 209 ? 47.875 -1.541 16.362 1.00 26.77 233 ALA A C 1
ATOM 1619 O O . ALA A 1 209 ? 48.277 -0.711 15.532 1.00 25.84 233 ALA A O 1
ATOM 1621 N N . VAL A 1 210 ? 46.859 -2.377 16.122 1.00 25.16 234 VAL A N 1
ATOM 1622 C CA . VAL A 1 210 ? 45.953 -2.169 15.010 1.00 23.46 234 VAL A CA 1
ATOM 1623 C C . VAL A 1 210 ? 44.566 -1.837 15.574 1.00 24.43 234 VAL A C 1
ATOM 1624 O O . VAL A 1 210 ? 43.927 -2.659 16.236 1.00 23.85 234 VAL A O 1
ATOM 1628 N N . THR A 1 211 ? 44.141 -0.598 15.392 1.00 22.78 235 THR A N 1
ATOM 1629 C CA . THR A 1 211 ? 42.815 -0.199 15.857 1.00 22.83 235 THR A CA 1
ATOM 1630 C C . THR A 1 211 ? 42.350 1.057 15.136 1.00 22.36 235 THR A C 1
ATOM 1631 O O . THR A 1 211 ? 42.934 1.464 14.133 1.00 22.45 235 THR A O 1
ATOM 1635 N N . PHE A 1 212 ? 41.233 1.617 15.622 1.00 22.83 236 PHE A N 1
ATOM 1636 C CA . PHE A 1 212 ? 40.554 2.733 14.967 1.00 22.45 236 PHE A CA 1
ATOM 1637 C C . PHE A 1 212 ? 41.266 4.072 15.149 1.00 24.57 236 PHE A C 1
ATOM 1638 O O . PHE A 1 212 ? 41.958 4.345 16.162 1.00 24.36 236 PHE A O 1
ATOM 1646 N N . SER A 1 213 ? 41.067 4.917 14.146 1.00 23.79 237 SER A N 1
ATOM 1647 C CA . SER A 1 213 ? 41.567 6.276 14.151 1.00 26.36 237 SER A CA 1
ATOM 1648 C C . SER A 1 213 ? 41.312 7.054 15.422 1.00 25.46 237 SER A C 1
ATOM 1649 O O . SER A 1 213 ? 42.251 7.721 15.893 1.00 25.66 237 SER A O 1
ATOM 1652 N N . GLY A 1 214 ? 40.106 7.030 16.004 1.00 23.40 238 GLY A N 1
ATOM 1653 C CA . GLY A 1 214 ? 39.875 7.851 17.183 1.00 24.09 238 GLY A CA 1
ATOM 1654 C C . GLY A 1 214 ? 40.631 7.361 18.418 1.00 25.52 238 GLY A C 1
ATOM 1655 O O . GLY A 1 214 ? 41.057 8.161 19.266 1.00 24.42 238 GLY A O 1
ATOM 1656 N N . GLU A 1 215 ? 40.800 6.039 18.531 1.00 24.39 239 GLU A N 1
ATOM 1657 C CA . GLU A 1 215 ? 41.628 5.494 19.587 1.00 23.76 239 GLU A CA 1
ATOM 1658 C C . GLU A 1 215 ? 43.078 6.000 19.384 1.00 24.72 239 GLU A C 1
ATOM 1659 O O . GLU A 1 215 ? 43.775 6.377 20.352 1.00 26.35 239 GLU A O 1
ATOM 1665 N N . ALA A 1 216 ? 43.532 5.998 18.130 1.00 26.91 240 ALA A N 1
ATOM 1666 C CA . ALA A 1 216 ? 44.887 6.508 17.825 1.00 26.28 240 ALA A CA 1
ATOM 1667 C C . ALA A 1 216 ? 45.023 7.995 18.174 1.00 27.84 240 ALA A C 1
ATOM 1668 O O . ALA A 1 216 ? 46.061 8.439 18.737 1.00 27.94 240 ALA A O 1
ATOM 1670 N N . ALA A 1 217 ? 44.020 8.803 17.826 1.00 29.24 241 ALA A N 1
ATOM 1671 C CA . ALA A 1 217 ? 44.029 10.239 18.195 1.00 31.47 241 ALA A CA 1
ATOM 1672 C C . ALA A 1 217 ? 44.228 10.422 19.684 1.00 33.29 241 ALA A C 1
ATOM 1673 O O . ALA A 1 217 ? 45.059 11.237 20.092 1.00 33.17 241 ALA A O 1
ATOM 1675 N N . GLU A 1 218 ? 43.449 9.693 20.497 1.00 31.80 242 GLU A N 1
ATOM 1676 C CA A GLU A 1 218 ? 43.654 9.726 21.949 0.60 33.45 242 GLU A CA 1
ATOM 1677 C CA B GLU A 1 218 ? 43.618 9.677 21.961 0.40 33.00 242 GLU A CA 1
ATOM 1678 C C . GLU A 1 218 ? 45.059 9.305 22.320 1.00 33.55 242 GLU A C 1
ATOM 1679 O O . GLU A 1 218 ? 45.751 10.002 23.067 1.00 34.78 242 GLU A O 1
ATOM 1698 N N . LEU A 1 220 ? 48.030 9.182 20.559 1.00 34.95 244 LEU A N 1
ATOM 1699 C CA . LEU A 1 220 ? 49.055 10.114 20.081 1.00 37.53 244 LEU A CA 1
ATOM 1700 C C . LEU A 1 220 ? 49.048 11.392 20.896 1.00 39.03 244 LEU A C 1
ATOM 1701 O O . LEU A 1 220 ? 50.101 11.991 21.123 1.00 41.11 244 LEU A O 1
ATOM 1706 N N . SER A 1 221 ? 47.867 11.821 21.357 1.00 40.43 245 SER A N 1
ATOM 1707 C CA . SER A 1 221 ? 47.787 13.062 22.144 1.00 40.01 245 SER A CA 1
ATOM 1708 C C . SER A 1 221 ? 48.467 12.912 23.514 1.00 42.12 245 SER A C 1
ATOM 1709 O O . SER A 1 221 ? 48.905 13.890 24.069 1.00 45.25 245 SER A O 1
ATOM 1712 N N . GLU A 1 222 ? 48.556 11.696 24.040 1.00 42.77 246 GLU A N 1
ATOM 1713 C CA . GLU A 1 222 ? 49.180 11.401 25.334 1.00 43.59 246 GLU A CA 1
ATOM 1714 C C . GLU A 1 222 ? 50.631 10.938 25.206 1.00 44.05 246 GLU A C 1
ATOM 1715 O O . GLU A 1 222 ? 51.376 10.969 26.161 1.00 44.65 246 GLU A O 1
ATOM 1721 N N . ASN A 1 223 ? 51.041 10.489 24.025 1.00 44.08 247 ASN A N 1
ATOM 1722 C CA . ASN A 1 223 ? 52.410 10.012 23.815 1.00 43.37 247 ASN A CA 1
ATOM 1723 C C . ASN A 1 223 ? 52.972 10.475 22.480 1.00 44.82 247 ASN A C 1
ATOM 1724 O O . ASN A 1 223 ? 52.639 9.964 21.426 1.00 39.69 247 ASN A O 1
ATOM 1729 N N . GLU A 1 224 ? 53.867 11.456 22.585 1.00 46.93 248 GLU A N 1
ATOM 1730 C CA A GLU A 1 224 ? 54.611 12.068 21.514 0.60 48.58 248 GLU A CA 1
ATOM 1731 C CA B GLU A 1 224 ? 54.494 12.058 21.415 0.40 46.63 248 GLU A CA 1
ATOM 1732 C C . GLU A 1 224 ? 55.343 11.060 20.610 1.00 45.01 248 GLU A C 1
ATOM 1733 O O . GLU A 1 224 ? 55.597 11.333 19.457 1.00 45.70 248 GLU A O 1
ATOM 1744 N N . ASP A 1 225 ? 55.744 9.918 21.195 1.00 42.78 249 ASP A N 1
ATOM 1745 C CA . ASP A 1 225 ? 56.541 8.911 20.470 1.00 42.47 249 ASP A CA 1
ATOM 1746 C C . ASP A 1 225 ? 55.702 8.000 19.547 1.00 41.21 249 ASP A C 1
ATOM 1747 O O . ASP A 1 225 ? 56.246 7.249 18.743 1.00 37.23 249 ASP A O 1
ATOM 1752 N N . LEU A 1 226 ? 54.384 8.092 19.638 1.00 37.81 250 LEU A N 1
ATOM 1753 C CA . LEU A 1 226 ? 53.518 7.234 18.838 1.00 36.39 250 LEU A CA 1
ATOM 1754 C C . LEU A 1 226 ? 53.198 7.911 17.517 1.00 36.76 250 LEU A C 1
ATOM 1755 O O . LEU A 1 226 ? 53.143 9.140 17.438 1.00 40.16 250 LEU A O 1
ATOM 1760 N N . GLU A 1 227 ? 52.959 7.097 16.493 1.00 33.74 251 GLU A N 1
ATOM 1761 C CA . GLU A 1 227 ? 52.528 7.569 15.196 1.00 33.65 251 GLU A CA 1
ATOM 1762 C C . GLU A 1 227 ? 51.368 6.656 14.697 1.00 31.51 251 GLU A C 1
ATOM 1763 O O . GLU A 1 227 ? 51.271 5.492 15.118 1.00 30.61 251 GLU A O 1
ATOM 1769 N N . TYR A 1 228 ? 50.498 7.211 13.851 1.00 30.06 252 TYR A N 1
ATOM 1770 C CA . TYR A 1 228 ? 49.363 6.463 13.221 1.00 30.46 252 TYR A CA 1
ATOM 1771 C C . TYR A 1 228 ? 49.536 6.520 11.718 1.00 30.17 252 TYR A C 1
ATOM 1772 O O . TYR A 1 228 ? 49.672 7.621 11.134 1.00 31.96 252 TYR A O 1
ATOM 1781 N N . VAL A 1 229 ? 49.544 5.364 11.085 1.00 28.10 253 VAL A N 1
ATOM 1782 C CA . VAL A 1 229 ? 49.662 5.294 9.631 1.00 28.33 253 VAL A CA 1
ATOM 1783 C C . VAL A 1 229 ? 48.553 4.404 9.109 1.00 29.00 253 VAL A C 1
ATOM 1784 O O . VAL A 1 229 ? 48.220 3.389 9.720 1.00 26.91 253 VAL A O 1
ATOM 1788 N N . ILE A 1 230 ? 47.938 4.818 8.019 1.00 29.83 254 ILE A N 1
ATOM 1789 C CA . ILE A 1 230 ? 47.004 3.942 7.293 1.00 29.84 254 ILE A CA 1
ATOM 1790 C C . ILE A 1 230 ? 47.754 3.259 6.168 1.00 31.10 254 ILE A C 1
ATOM 1791 O O . ILE A 1 230 ? 48.246 3.919 5.275 1.00 30.32 254 ILE A O 1
ATOM 1796 N N . PRO A 1 231 ? 47.890 1.928 6.207 1.00 30.58 255 PRO A N 1
ATOM 1797 C CA . PRO A 1 231 ? 48.645 1.297 5.151 1.00 34.67 255 PRO A CA 1
ATOM 1798 C C . PRO A 1 231 ? 48.209 1.688 3.708 1.00 35.29 255 PRO A C 1
ATOM 1799 O O . PRO A 1 231 ? 47.009 1.742 3.392 1.00 30.30 255 PRO A O 1
ATOM 1803 N N . LYS A 1 232 ? 49.184 1.918 2.853 1.00 34.25 256 LYS A N 1
ATOM 1804 C CA . LYS A 1 232 ? 48.914 2.286 1.459 1.00 40.61 256 LYS A CA 1
ATOM 1805 C C . LYS A 1 232 ? 48.450 1.079 0.617 1.00 35.31 256 LYS A C 1
ATOM 1806 O O . LYS A 1 232 ? 47.873 1.250 -0.396 1.00 39.91 256 LYS A O 1
ATOM 1812 N N . ASP A 1 233 ? 48.643 -0.154 1.066 1.00 37.23 257 ASP A N 1
ATOM 1813 C CA . ASP A 1 233 ? 48.037 -1.291 0.381 1.00 39.89 257 ASP A CA 1
ATOM 1814 C C . ASP A 1 233 ? 46.618 -1.521 0.931 1.00 43.50 257 ASP A C 1
ATOM 1815 O O . ASP A 1 233 ? 46.280 -2.685 1.284 1.00 44.65 257 ASP A O 1
ATOM 1820 N N . GLY A 1 234 ? 45.832 -0.430 1.091 1.00 36.63 258 GLY A N 1
ATOM 1821 C CA . GLY A 1 234 ? 44.416 -0.567 1.396 1.00 30.95 258 GLY A CA 1
ATOM 1822 C C . GLY A 1 234 ? 44.150 -0.640 2.882 1.00 30.69 258 GLY A C 1
ATOM 1823 O O . GLY A 1 234 ? 44.927 -1.182 3.652 1.00 28.26 258 GLY A O 1
ATOM 1824 N N . SER A 1 235 ? 43.068 -0.003 3.302 1.00 27.64 259 SER A N 1
ATOM 1825 C CA . SER A 1 235 ? 42.534 -0.254 4.637 1.00 24.85 259 SER A CA 1
ATOM 1826 C C . SER A 1 235 ? 41.041 0.121 4.620 1.00 22.20 259 SER A C 1
ATOM 1827 O O . SER A 1 235 ? 40.427 0.284 3.552 1.00 22.07 259 SER A O 1
ATOM 1830 N N . ASN A 1 236 ? 40.492 0.236 5.801 1.00 21.25 260 ASN A N 1
ATOM 1831 C CA . ASN A 1 236 ? 39.067 0.412 6.021 1.00 21.42 260 ASN A CA 1
ATOM 1832 C C . ASN A 1 236 ? 38.754 1.877 6.314 1.00 21.99 260 ASN A C 1
ATOM 1833 O O . ASN A 1 236 ? 39.493 2.532 7.028 1.00 21.92 260 ASN A O 1
ATOM 1838 N N . LEU A 1 237 ? 37.637 2.346 5.728 1.00 20.87 261 LEU A N 1
ATOM 1839 C CA . LEU A 1 237 ? 37.003 3.609 6.013 1.00 21.66 261 LEU A CA 1
ATOM 1840 C C . LEU A 1 237 ? 35.623 3.165 6.540 1.00 21.16 261 LEU A C 1
ATOM 1841 O O . LEU A 1 237 ? 34.962 2.309 5.917 1.00 20.79 261 LEU A O 1
ATOM 1846 N N . TRP A 1 238 ? 35.218 3.737 7.672 1.00 20.76 262 TRP A N 1
ATOM 1847 C CA . TRP A 1 238 ? 33.988 3.334 8.367 1.00 20.66 262 TRP A CA 1
ATOM 1848 C C . TRP A 1 238 ? 33.152 4.540 8.857 1.00 21.19 262 TRP A C 1
ATOM 1849 O O . TRP A 1 238 ? 33.684 5.677 9.106 1.00 21.31 262 TRP A O 1
ATOM 1860 N N . PHE A 1 239 ? 31.859 4.259 9.022 1.00 20.12 263 PHE A N 1
ATOM 1861 C CA . PHE A 1 239 ? 30.876 5.207 9.460 1.00 20.79 263 PHE A CA 1
ATOM 1862 C C . PHE A 1 239 ? 30.005 4.538 10.490 1.00 19.76 263 PHE A C 1
ATOM 1863 O O . PHE A 1 239 ? 29.408 3.461 10.210 1.00 20.58 263 PHE A O 1
ATOM 1871 N N . ASP A 1 240 ? 29.900 5.161 11.659 1.00 20.11 264 ASP A N 1
ATOM 1872 C CA . ASP A 1 240 ? 29.038 4.715 12.734 1.00 20.86 264 ASP A CA 1
ATOM 1873 C C . ASP A 1 240 ? 27.900 5.744 12.845 1.00 21.52 264 ASP A C 1
ATOM 1874 O O . ASP A 1 240 ? 28.147 6.952 12.878 1.00 22.85 264 ASP A O 1
ATOM 1879 N N . ASN A 1 241 ? 26.669 5.235 12.824 1.00 22.83 265 ASN A N 1
ATOM 1880 C CA . ASN A 1 241 ? 25.457 6.055 12.689 1.00 22.10 265 ASN A CA 1
ATOM 1881 C C . ASN A 1 241 ? 24.491 5.649 13.807 1.00 21.01 265 ASN A C 1
ATOM 1882 O O . ASN A 1 241 ? 24.401 4.465 14.138 1.00 23.27 265 ASN A O 1
ATOM 1895 N N . VAL A 1 243 ? 20.875 4.740 15.101 1.00 20.52 267 VAL A N 1
ATOM 1896 C CA . VAL A 1 243 ? 19.617 4.162 14.637 1.00 20.52 267 VAL A CA 1
ATOM 1897 C C . VAL A 1 243 ? 18.618 3.967 15.799 1.00 22.13 267 VAL A C 1
ATOM 1898 O O . VAL A 1 243 ? 18.968 4.070 17.017 1.00 19.96 267 VAL A O 1
ATOM 1902 N N . ILE A 1 244 ? 17.368 3.734 15.406 1.00 21.64 268 ILE A N 1
ATOM 1903 C CA . ILE A 1 244 ? 16.289 3.376 16.338 1.00 22.20 268 ILE A CA 1
ATOM 1904 C C . ILE A 1 244 ? 15.886 1.920 16.025 1.00 22.30 268 ILE A C 1
ATOM 1905 O O . ILE A 1 244 ? 15.175 1.642 15.065 1.00 24.27 268 ILE A O 1
ATOM 1910 N N . PRO A 1 245 ? 16.377 0.972 16.809 1.00 22.91 269 PRO A N 1
ATOM 1911 C CA . PRO A 1 245 ? 16.088 -0.438 16.592 1.00 23.75 269 PRO A CA 1
ATOM 1912 C C . PRO A 1 245 ? 14.663 -0.729 16.971 1.00 24.71 269 PRO A C 1
ATOM 1913 O O . PRO A 1 245 ? 14.076 0.013 17.769 1.00 23.91 269 PRO A O 1
ATOM 1917 N N . LYS A 1 246 ? 14.135 -1.840 16.444 1.00 25.33 270 LYS A N 1
ATOM 1918 C CA . LYS A 1 246 ? 12.750 -2.247 16.684 1.00 29.02 270 LYS A CA 1
ATOM 1919 C C . LYS A 1 246 ? 12.508 -2.708 18.099 1.00 28.16 270 LYS A C 1
ATOM 1920 O O . LYS A 1 246 ? 11.376 -2.980 18.444 1.00 28.01 270 LYS A O 1
ATOM 1926 N N . THR A 1 247 ? 13.560 -2.744 18.928 1.00 26.30 271 THR A N 1
ATOM 1927 C CA . THR A 1 247 ? 13.420 -3.003 20.359 1.00 24.47 271 THR A CA 1
ATOM 1928 C C . THR A 1 247 ? 12.967 -1.733 21.131 1.00 26.42 271 THR A C 1
ATOM 1929 O O . THR A 1 247 ? 12.857 -1.761 22.358 1.00 26.66 271 THR A O 1
ATOM 1933 N N . ALA A 1 248 ? 12.715 -0.629 20.437 1.00 24.30 272 ALA A N 1
ATOM 1934 C CA . ALA A 1 248 ? 12.569 0.673 21.059 1.00 27.01 272 ALA A CA 1
ATOM 1935 C C . ALA A 1 248 ? 11.235 0.774 21.751 1.00 30.40 272 ALA A C 1
ATOM 1936 O O . ALA A 1 248 ? 10.260 0.228 21.276 1.00 28.97 272 ALA A O 1
ATOM 1938 N N . LYS A 1 249 ? 11.214 1.488 22.854 1.00 30.08 273 LYS A N 1
ATOM 1939 C CA A LYS A 1 249 ? 9.936 1.825 23.472 0.60 35.72 273 LYS A CA 1
ATOM 1940 C CA B LYS A 1 249 ? 9.970 1.838 23.553 0.40 33.70 273 LYS A CA 1
ATOM 1941 C C . LYS A 1 249 ? 9.715 3.328 23.431 1.00 35.54 273 LYS A C 1
ATOM 1942 O O . LYS A 1 249 ? 8.594 3.761 23.306 1.00 38.65 273 LYS A O 1
ATOM 1953 N N . ASN A 1 250 ? 10.776 4.106 23.447 1.00 28.09 274 ASN A N 1
ATOM 1954 C CA . ASN A 1 250 ? 10.627 5.538 23.532 1.00 27.27 274 ASN A CA 1
ATOM 1955 C C . ASN A 1 250 ? 11.122 6.153 22.255 1.00 28.29 274 ASN A C 1
ATOM 1956 O O . ASN A 1 250 ? 12.267 6.688 22.156 1.00 26.47 274 ASN A O 1
ATOM 1961 N N . VAL A 1 251 ? 10.278 6.060 21.224 1.00 27.68 275 VAL A N 1
ATOM 1962 C CA . VAL A 1 251 ? 10.710 6.423 19.896 1.00 27.44 275 VAL A CA 1
ATOM 1963 C C . VAL A 1 251 ? 10.853 7.925 19.774 1.00 29.15 275 VAL A C 1
ATOM 1964 O O . VAL A 1 251 ? 11.806 8.394 19.130 1.00 29.15 275 VAL A O 1
ATOM 1968 N N . ASP A 1 252 ? 9.958 8.680 20.416 1.00 31.97 276 ASP A N 1
ATOM 1969 C CA . ASP A 1 252 ? 10.000 10.143 20.407 1.00 31.59 276 ASP A CA 1
ATOM 1970 C C . ASP A 1 252 ? 11.283 10.606 21.116 1.00 29.65 276 ASP A C 1
ATOM 1971 O O . ASP A 1 252 ? 12.008 11.476 20.620 1.00 28.11 276 ASP A O 1
ATOM 1976 N N . GLY A 1 253 ? 11.572 9.990 22.257 1.00 28.47 277 GLY A N 1
ATOM 1977 C CA . GLY A 1 253 ? 12.751 10.333 23.032 1.00 26.83 277 GLY A CA 1
ATOM 1978 C C . GLY A 1 253 ? 14.047 10.108 22.246 1.00 26.99 277 GLY A C 1
ATOM 1979 O O . GLY A 1 253 ? 15.013 10.875 22.357 1.00 26.34 277 GLY A O 1
ATOM 1980 N N . ALA A 1 254 ? 14.057 9.006 21.500 1.00 27.52 278 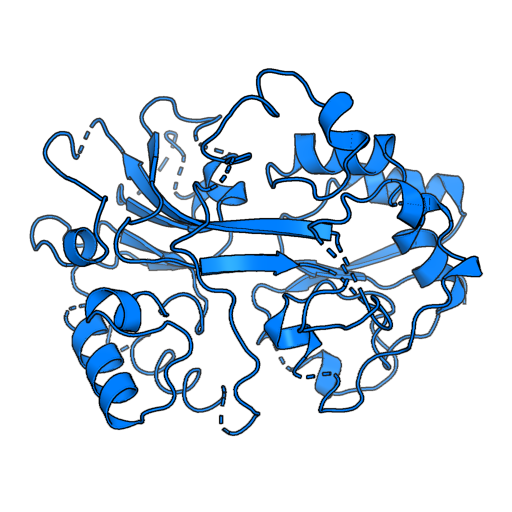ALA A N 1
ATOM 1981 C CA . ALA A 1 254 ? 15.170 8.636 20.616 1.00 25.70 278 ALA A CA 1
ATOM 1982 C C . ALA A 1 254 ? 15.422 9.708 19.560 1.00 26.55 278 ALA A C 1
ATOM 1983 O O . ALA A 1 254 ? 16.585 10.073 19.301 1.00 26.53 278 ALA A O 1
ATOM 1985 N N . HIS A 1 255 ? 14.346 10.240 18.965 1.00 27.46 279 HIS A N 1
ATOM 1986 C CA . HIS A 1 255 ? 14.489 11.302 17.984 1.00 27.45 279 HIS A CA 1
ATOM 1987 C C . HIS A 1 255 ? 15.058 12.506 18.675 1.00 27.59 279 HIS A C 1
ATOM 1988 O O . HIS A 1 255 ? 15.936 13.164 18.135 1.00 27.88 279 HIS A O 1
ATOM 1995 N N . LYS A 1 256 ? 14.617 12.779 19.903 1.00 28.09 280 LYS A N 1
ATOM 1996 C CA . LYS A 1 256 ? 15.169 13.922 20.663 1.00 29.52 280 LYS A CA 1
ATOM 1997 C C . LYS A 1 256 ? 16.672 13.796 20.916 1.00 27.85 280 LYS A C 1
ATOM 1998 O O . LYS A 1 256 ? 17.418 14.768 20.828 1.00 27.84 280 LYS A O 1
ATOM 2004 N N . PHE A 1 257 ? 17.119 12.599 21.233 1.00 26.58 281 PHE A N 1
ATOM 2005 C CA . PHE A 1 257 ? 18.524 12.376 21.477 1.00 25.52 281 PHE A CA 1
ATOM 2006 C C . PHE A 1 257 ? 19.349 12.524 20.213 1.00 24.75 281 PHE A C 1
ATOM 2007 O O . PHE A 1 257 ? 20.397 13.119 20.219 1.00 26.37 281 PHE A O 1
ATOM 2015 N N . ILE A 1 258 ? 18.857 11.951 19.142 1.00 24.40 282 ILE A N 1
ATOM 2016 C CA . ILE A 1 258 ? 19.522 12.070 17.840 1.00 25.09 282 ILE A CA 1
ATOM 2017 C C . ILE A 1 258 ? 19.650 13.561 17.462 1.00 27.17 282 ILE A C 1
ATOM 2018 O O . ILE A 1 258 ? 20.717 14.000 17.138 1.00 26.17 282 ILE A O 1
ATOM 2023 N N . ASN A 1 259 ? 18.572 14.324 17.611 1.00 26.07 283 ASN A N 1
ATOM 2024 C CA . ASN A 1 259 ? 18.569 15.697 17.227 1.00 29.10 283 ASN A CA 1
ATOM 2025 C C . ASN A 1 259 ? 19.517 16.467 18.119 1.00 29.11 283 ASN A C 1
ATOM 2026 O O . ASN A 1 259 ? 20.230 17.335 17.650 1.00 29.12 283 ASN A O 1
ATOM 2031 N N . PHE A 1 260 ? 19.539 16.126 19.384 1.00 28.89 284 PHE A N 1
ATOM 2032 C CA . PHE A 1 260 ? 20.456 16.734 20.349 1.00 29.35 284 PHE A CA 1
ATOM 2033 C C . PHE A 1 260 ? 21.941 16.490 19.948 1.00 29.08 284 PHE A C 1
ATOM 2034 O O . PHE A 1 260 ? 22.792 17.379 20.026 1.00 28.71 284 PHE A O 1
ATOM 2050 N N . LEU A 1 262 ? 23.006 15.948 17.013 1.00 27.52 286 LEU A N 1
ATOM 2051 C CA . LEU A 1 262 ? 23.278 16.651 15.743 1.00 29.26 286 LEU A CA 1
ATOM 2052 C C . LEU A 1 262 ? 23.463 18.184 15.905 1.00 29.79 286 LEU A C 1
ATOM 2053 O O . LEU A 1 262 ? 23.845 18.862 14.934 1.00 31.31 286 LEU A O 1
ATOM 2058 N N . LYS A 1 263 ? 23.133 18.734 17.075 1.00 32.08 287 LYS A N 1
ATOM 2059 C CA . LYS A 1 263 ? 23.417 20.129 17.369 1.00 33.57 287 LYS A CA 1
ATOM 2060 C C . LYS A 1 263 ? 24.931 20.330 17.337 1.00 33.98 287 LYS A C 1
ATOM 2061 O O . LYS A 1 263 ? 25.655 19.592 17.947 1.00 34.83 287 LYS A O 1
ATOM 2067 N N . PRO A 1 264 ? 25.429 21.316 16.585 1.00 35.84 288 PRO A N 1
ATOM 2068 C CA . PRO A 1 264 ? 26.890 21.487 16.447 1.00 33.99 288 PRO A CA 1
ATOM 2069 C C . PRO A 1 264 ? 27.706 21.608 17.732 1.00 35.85 288 PRO A C 1
ATOM 2070 O O . PRO A 1 264 ? 28.816 21.035 17.806 1.00 33.12 288 PRO A O 1
ATOM 2074 N N . GLU A 1 265 ? 27.206 22.316 18.741 1.00 35.86 289 GLU A N 1
ATOM 2075 C CA . GLU A 1 265 ? 28.009 22.488 19.978 1.00 39.25 289 GLU A CA 1
ATOM 2076 C C . GLU A 1 265 ? 28.091 21.141 20.679 1.00 34.32 289 GLU A C 1
ATOM 2077 O O . GLU A 1 265 ? 29.116 20.792 21.230 1.00 33.08 289 GLU A O 1
ATOM 2083 N N . ASN A 1 266 ? 27.021 20.347 20.628 1.00 32.70 290 ASN A N 1
ATOM 2084 C CA . ASN A 1 266 ? 27.108 18.979 21.207 1.00 29.66 290 ASN A CA 1
ATOM 2085 C C . ASN A 1 266 ? 28.030 18.065 20.428 1.00 28.58 290 ASN A C 1
ATOM 2086 O O . ASN A 1 266 ? 28.772 17.297 21.008 1.00 27.54 290 ASN A O 1
ATOM 2091 N N . ALA A 1 267 ? 27.987 18.125 19.103 1.00 29.75 291 ALA A N 1
ATOM 2092 C CA . ALA A 1 267 ? 28.861 17.305 18.273 1.00 28.00 291 ALA A CA 1
ATOM 2093 C C . ALA A 1 267 ? 30.352 17.679 18.498 1.00 27.57 291 ALA A C 1
ATOM 2094 O O . ALA A 1 267 ? 31.194 16.811 18.500 1.00 25.94 291 ALA A O 1
ATOM 2096 N N . ALA A 1 268 ? 30.651 18.968 18.709 1.00 28.87 292 ALA A N 1
ATOM 2097 C CA . ALA A 1 268 ? 32.020 19.472 18.907 1.00 29.90 292 ALA A CA 1
ATOM 2098 C C . ALA A 1 268 ? 32.545 19.003 20.259 1.00 29.40 292 ALA A C 1
ATOM 2099 O O . ALA A 1 268 ? 33.637 18.509 20.348 1.00 29.73 292 ALA A O 1
ATOM 2101 N N . ILE A 1 269 ? 31.753 19.202 21.301 1.00 30.11 293 ILE A N 1
ATOM 2102 C CA . ILE A 1 269 ? 32.057 18.681 22.659 1.00 30.25 293 ILE A CA 1
ATOM 2103 C C . ILE A 1 269 ? 32.348 17.167 22.590 1.00 27.82 293 ILE A C 1
ATOM 2104 O O . ILE A 1 269 ? 33.357 16.664 23.089 1.00 28.31 293 ILE A O 1
ATOM 2109 N N . ASN A 1 270 ? 31.484 16.422 21.926 1.00 29.26 294 ASN A N 1
ATOM 2110 C CA . ASN A 1 270 ? 31.717 14.969 21.819 1.00 27.17 294 ASN A CA 1
ATOM 2111 C C . ASN A 1 270 ? 33.035 14.605 21.081 1.00 27.55 294 ASN A C 1
ATOM 2112 O O . ASN A 1 270 ? 33.807 13.706 21.512 1.00 29.39 294 ASN A O 1
ATOM 2117 N N . ALA A 1 271 ? 33.299 15.282 19.951 1.00 27.51 295 ALA A N 1
ATOM 2118 C CA . ALA A 1 271 ? 34.501 14.983 19.161 1.00 27.81 295 ALA A CA 1
ATOM 2119 C C . ALA A 1 271 ? 35.741 15.351 19.979 1.00 30.38 295 ALA A C 1
ATOM 2120 O O . ALA A 1 271 ? 36.741 14.611 19.989 1.00 30.70 295 ALA A O 1
ATOM 2122 N N . GLU A 1 272 ? 35.675 16.475 20.665 1.00 30.96 296 GLU A N 1
ATOM 2123 C CA . GLU A 1 272 ? 36.806 16.931 21.470 1.00 34.81 296 GLU A CA 1
ATOM 2124 C C . GLU A 1 272 ? 37.103 15.945 22.628 1.00 34.04 296 GLU A C 1
ATOM 2125 O O . GLU A 1 272 ? 38.246 15.646 22.932 1.00 31.64 296 GLU A O 1
ATOM 2131 N N . TYR A 1 273 ? 36.074 15.425 23.261 1.00 32.08 297 TYR A N 1
ATOM 2132 C CA . TYR A 1 273 ? 36.281 14.516 24.373 1.00 31.07 297 TYR A CA 1
ATOM 2133 C C . TYR A 1 273 ? 36.716 13.146 23.902 1.00 29.86 297 TYR A C 1
ATOM 2134 O O . TYR A 1 273 ? 37.613 12.565 24.471 1.00 30.59 297 TYR A O 1
ATOM 2143 N N . VAL A 1 274 ? 36.033 12.595 22.913 1.00 29.54 298 VAL A N 1
ATOM 2144 C CA . VAL A 1 274 ? 36.246 11.225 22.558 1.00 30.00 298 VAL A CA 1
ATOM 2145 C C . VAL A 1 274 ? 37.443 11.063 21.575 1.00 32.53 298 VAL A C 1
ATOM 2146 O O . VAL A 1 274 ? 38.137 10.110 21.670 1.00 33.67 298 VAL A O 1
ATOM 2150 N N . GLY A 1 275 ? 37.662 11.989 20.640 1.00 31.79 299 GLY A N 1
ATOM 2151 C CA . GLY A 1 275 ? 38.859 11.916 19.772 1.00 32.92 299 GLY A CA 1
ATOM 2152 C C . GLY A 1 275 ? 38.629 11.449 18.350 1.00 29.82 299 GLY A C 1
ATOM 2153 O O . GLY A 1 275 ? 39.541 11.519 17.511 1.00 31.80 299 GLY A O 1
ATOM 2154 N N . TYR A 1 276 ? 37.376 11.031 18.047 1.00 25.80 300 TYR A N 1
ATOM 2155 C CA . TYR A 1 276 ? 37.017 10.574 16.711 1.00 24.13 300 TYR A CA 1
ATOM 2156 C C . TYR A 1 276 ? 36.643 11.748 15.866 1.00 24.63 300 TYR A C 1
ATOM 2157 O O . TYR A 1 276 ? 36.247 12.805 16.404 1.00 23.90 300 TYR A O 1
ATOM 2166 N N . ALA A 1 277 ? 36.732 11.563 14.552 1.00 25.19 301 ALA A N 1
ATOM 2167 C CA . ALA A 1 277 ? 36.326 12.589 13.578 1.00 25.54 301 ALA A CA 1
ATOM 2168 C C . ALA A 1 277 ? 34.834 12.815 13.455 1.00 25.91 301 ALA A C 1
ATOM 2169 O O . ALA A 1 277 ? 34.022 11.873 13.237 1.00 24.93 301 ALA A O 1
ATOM 2171 N N . THR A 1 278 ? 34.459 14.084 13.521 1.00 26.07 302 THR A N 1
ATOM 2172 C CA . THR A 1 278 ? 33.075 14.440 13.458 1.00 27.10 302 THR A CA 1
ATOM 2173 C C . THR A 1 278 ? 32.596 14.431 12.001 1.00 28.34 302 THR A C 1
ATOM 2174 O O . THR A 1 278 ? 33.287 14.897 11.102 1.00 29.80 302 THR A O 1
ATOM 2178 N N . PRO A 1 279 ? 31.362 13.968 11.789 1.00 26.36 303 PRO A N 1
ATOM 2179 C CA . PRO A 1 279 ? 30.714 14.182 10.502 1.00 28.48 303 PRO A CA 1
ATOM 2180 C C . PRO A 1 279 ? 29.933 15.468 10.395 1.00 27.95 303 PRO A C 1
ATOM 2181 O O . PRO A 1 279 ? 29.323 15.712 9.382 1.00 28.35 303 PRO A O 1
ATOM 2185 N N . ASN A 1 280 ? 29.934 16.278 11.455 1.00 30.26 304 ASN A N 1
ATOM 2186 C CA . ASN A 1 280 ? 29.140 17.488 11.547 1.00 29.94 304 ASN A CA 1
ATOM 2187 C C . ASN A 1 280 ? 29.991 18.643 11.020 1.00 32.74 304 ASN A C 1
ATOM 2188 O O . ASN A 1 280 ? 31.075 18.935 11.573 1.00 30.98 304 ASN A O 1
ATOM 2193 N N . ALA A 1 281 ? 29.529 19.236 9.912 1.00 34.54 305 ALA A N 1
ATOM 2194 C CA . ALA A 1 281 ? 30.303 20.289 9.209 1.00 36.46 305 ALA A CA 1
ATOM 2195 C C . ALA A 1 281 ? 30.405 21.572 10.045 1.00 37.88 305 ALA A C 1
ATOM 2196 O O . ALA A 1 281 ? 31.398 22.218 9.974 1.00 38.29 305 ALA A O 1
ATOM 2198 N N . LYS A 1 282 ? 29.386 21.949 10.815 1.00 39.04 306 LYS A N 1
ATOM 2199 C CA . LYS A 1 282 ? 29.499 23.127 11.702 1.00 42.50 306 LYS A CA 1
ATOM 2200 C C . LYS A 1 282 ? 30.358 22.864 12.961 1.00 40.89 306 LYS A C 1
ATOM 2201 O O . LYS A 1 282 ? 31.101 23.758 13.403 1.00 41.83 306 LYS A O 1
ATOM 2207 N N . ALA A 1 283 ? 30.292 21.654 13.516 1.00 36.89 307 ALA A N 1
ATOM 2208 C CA . ALA A 1 283 ? 31.125 21.276 14.659 1.00 37.13 307 ALA A CA 1
ATOM 2209 C C . ALA A 1 283 ? 32.619 21.350 14.334 1.00 40.19 307 ALA A C 1
ATOM 2210 O O . ALA A 1 283 ? 33.415 21.785 15.184 1.00 39.73 307 ALA A O 1
ATOM 2212 N N . VAL A 1 284 ? 33.006 20.978 13.117 1.00 42.20 308 VAL A N 1
ATOM 2213 C CA . VAL A 1 284 ? 34.419 21.106 12.674 1.00 45.74 308 VAL A CA 1
ATOM 2214 C C . VAL A 1 284 ? 34.966 22.501 12.900 1.00 48.74 308 VAL A C 1
ATOM 2215 O O . VAL A 1 284 ? 36.080 22.659 13.420 1.00 54.51 308 VAL A O 1
ATOM 2219 N N . GLU A 1 285 ? 34.165 23.510 12.565 1.00 52.09 309 GLU A N 1
ATOM 2220 C CA . GLU A 1 285 ? 34.534 24.908 12.788 1.00 54.46 309 GLU A CA 1
ATOM 2221 C C . GLU A 1 285 ? 34.750 25.231 14.278 1.00 53.88 309 GLU A C 1
ATOM 2222 O O . GLU A 1 285 ? 35.568 26.085 14.643 1.00 50.83 309 GLU A O 1
ATOM 2228 N N . LEU A 1 286 ? 33.987 24.567 15.135 1.00 48.97 310 LEU A N 1
ATOM 2229 C CA . LEU A 1 286 ? 33.987 24.852 16.573 1.00 48.25 310 LEU A CA 1
ATOM 2230 C C . LEU A 1 286 ? 35.174 24.222 17.268 1.00 46.37 310 LEU A C 1
ATOM 2231 O O . LEU A 1 286 ? 35.519 24.609 18.370 1.00 47.16 310 LEU A O 1
ATOM 2236 N N . LEU A 1 287 ? 35.747 23.203 16.653 1.00 43.94 311 LEU A N 1
ATOM 2237 C CA . LEU A 1 287 ? 36.899 22.539 17.218 1.00 45.03 311 LEU A CA 1
ATOM 2238 C C . LEU A 1 287 ? 38.107 23.423 17.170 1.00 48.69 311 LEU A C 1
ATOM 2239 O O . LEU A 1 287 ? 38.252 24.259 16.246 1.00 45.47 311 LEU A O 1
ATOM 2244 N N . PRO A 1 288 ? 39.007 23.213 18.140 1.00 50.28 312 PRO A N 1
ATOM 2245 C CA . PRO A 1 288 ? 40.307 23.833 18.077 1.00 52.70 312 PRO A CA 1
ATOM 2246 C C . PRO A 1 288 ? 41.027 23.435 16.791 1.00 52.79 312 PRO A C 1
ATOM 2247 O O . PRO A 1 288 ? 40.974 22.269 16.360 1.00 48.42 312 PRO A O 1
ATOM 2251 N N . LYS A 1 289 ? 41.722 24.396 16.206 1.00 53.89 313 LYS A N 1
ATOM 2252 C CA . LYS A 1 289 ? 42.376 24.195 14.926 1.00 57.80 313 LYS A CA 1
ATOM 2253 C C . LYS A 1 289 ? 43.477 23.119 14.973 1.00 53.17 313 LYS A C 1
ATOM 2254 O O . LYS A 1 289 ? 43.784 22.524 13.948 1.00 49.50 313 LYS A O 1
ATOM 2260 N N . GLU A 1 290 ? 44.040 22.870 16.159 1.00 53.37 314 GLU A N 1
ATOM 2261 C CA A GLU A 1 290 ? 45.023 21.792 16.308 0.60 54.59 314 GLU A CA 1
ATOM 2262 C CA B GLU A 1 290 ? 45.011 21.778 16.381 0.40 54.15 314 GLU A CA 1
ATOM 2263 C C . GLU A 1 290 ? 44.374 20.395 16.125 1.00 51.82 314 GLU A C 1
ATOM 2264 O O . GLU A 1 290 ? 45.054 19.431 15.735 1.00 49.75 314 GLU A O 1
ATOM 2275 N N . ILE A 1 291 ? 43.061 20.292 16.378 1.00 49.45 315 ILE A N 1
ATOM 2276 C CA A ILE A 1 291 ? 42.308 19.037 16.165 0.60 46.25 315 ILE A CA 1
ATOM 2277 C CA B ILE A 1 291 ? 42.329 19.036 16.149 0.40 46.10 315 ILE A CA 1
ATOM 2278 C C . ILE A 1 291 ? 41.911 18.912 14.687 1.00 45.51 315 ILE A C 1
ATOM 2279 O O . ILE A 1 291 ? 42.287 17.953 13.995 1.00 45.44 315 ILE A O 1
ATOM 2288 N N . SER A 1 292 ? 41.143 19.887 14.203 1.00 47.25 316 SER A N 1
ATOM 2289 C CA . SER A 1 292 ? 40.635 19.871 12.814 1.00 46.82 316 SER A CA 1
ATOM 2290 C C . SER A 1 292 ? 41.736 19.862 11.744 1.00 46.64 316 SER A C 1
ATOM 2291 O O . SER A 1 292 ? 41.561 19.218 10.718 1.00 45.92 316 SER A O 1
ATOM 2294 N N . SER A 1 293 ? 42.881 20.511 12.014 1.00 48.88 317 SER A N 1
ATOM 2295 C CA A SER A 1 293 ? 43.997 20.597 11.051 0.60 51.58 317 SER A CA 1
ATOM 2296 C CA B SER A 1 293 ? 43.985 20.597 11.041 0.40 50.86 317 SER A CA 1
ATOM 2297 C C . SER A 1 293 ? 44.840 19.328 10.966 1.00 51.33 317 SER A C 1
ATOM 2298 O O . SER A 1 293 ? 45.707 19.210 10.088 1.00 52.76 317 SER A O 1
ATOM 2303 N N . ASP A 1 294 ? 44.614 18.387 11.879 1.00 48.36 318 ASP A N 1
ATOM 2304 C CA . ASP A 1 294 ? 45.389 17.136 11.857 1.00 45.29 318 ASP A CA 1
ATOM 2305 C C . ASP A 1 294 ? 44.894 16.209 10.756 1.00 45.71 318 ASP A C 1
ATOM 2306 O O . ASP A 1 294 ? 43.804 15.541 10.836 1.00 41.86 318 ASP A O 1
ATOM 2311 N N . GLU A 1 295 ? 45.710 16.089 9.727 1.00 45.60 319 GLU A N 1
ATOM 2312 C CA . GLU A 1 295 ? 45.274 15.336 8.553 1.00 46.55 319 GLU A CA 1
ATOM 2313 C C . GLU A 1 295 ? 45.343 13.845 8.686 1.00 40.26 319 GLU A C 1
ATOM 2314 O O . GLU A 1 295 ? 44.814 13.112 7.851 1.00 43.06 319 GLU A O 1
ATOM 2320 N N . ARG A 1 296 ? 45.950 13.341 9.740 1.00 40.77 320 ARG A N 1
ATOM 2321 C CA . ARG A 1 296 ? 45.851 11.888 9.996 1.00 37.12 320 ARG A CA 1
ATOM 2322 C C . ARG A 1 296 ? 44.395 11.495 10.385 1.00 38.15 320 ARG A C 1
ATOM 2323 O O . ARG A 1 296 ? 43.958 10.372 10.100 1.00 34.44 320 ARG A O 1
ATOM 2331 N N . PHE A 1 297 ? 43.650 12.437 10.965 1.00 35.45 321 PHE A N 1
ATOM 2332 C CA . PHE A 1 297 ? 42.272 12.184 11.511 1.00 37.32 321 PHE A CA 1
ATOM 2333 C C . PHE A 1 297 ? 41.221 12.920 10.731 1.00 39.56 321 PHE A C 1
ATOM 2334 O O . PHE A 1 297 ? 40.085 12.433 10.622 1.00 43.18 321 PHE A O 1
ATOM 2342 N N . TYR A 1 298 ? 41.596 14.065 10.152 1.00 41.08 322 TYR A N 1
ATOM 2343 C CA . TYR A 1 298 ? 40.727 14.783 9.206 1.00 41.71 322 TYR A CA 1
ATOM 2344 C C . TYR A 1 298 ? 41.388 14.819 7.788 1.00 47.56 322 TYR A C 1
ATOM 2345 O O . TYR A 1 298 ? 41.715 15.915 7.261 1.00 47.10 322 TYR A O 1
ATOM 2354 N N . PRO A 1 299 ? 41.593 13.635 7.191 1.00 46.10 323 PRO A N 1
ATOM 2355 C CA . PRO A 1 299 ? 42.260 13.621 5.868 1.00 55.16 323 PRO A CA 1
ATOM 2356 C C . PRO A 1 299 ? 41.496 14.391 4.774 1.00 61.73 323 PRO A C 1
ATOM 2357 O O . PRO A 1 299 ? 40.318 14.711 4.944 1.00 64.56 323 PRO A O 1
ATOM 2361 N N . ASP A 1 300 ? 42.176 14.696 3.670 1.00 71.92 324 ASP A N 1
ATOM 2362 C CA . ASP A 1 300 ? 41.502 15.225 2.476 1.00 72.72 324 ASP A CA 1
ATOM 2363 C C . ASP A 1 300 ? 40.816 14.060 1.757 1.00 67.80 324 ASP A C 1
ATOM 2364 O O . ASP A 1 300 ? 41.281 12.911 1.804 1.00 55.25 324 ASP A O 1
ATOM 2382 N N . ASP A 1 302 ? 40.738 13.179 -1.238 1.00 66.94 326 ASP A N 1
ATOM 2383 C CA . ASP A 1 302 ? 41.643 12.439 -2.131 1.00 69.89 326 ASP A CA 1
ATOM 2384 C C . ASP A 1 302 ? 42.497 11.368 -1.401 1.00 67.77 326 ASP A C 1
ATOM 2385 O O . ASP A 1 302 ? 42.745 10.259 -1.912 1.00 69.46 326 ASP A O 1
ATOM 2390 N N . GLU A 1 303 ? 42.912 11.689 -0.187 1.00 67.86 327 GLU A N 1
ATOM 2391 C CA . GLU A 1 303 ? 43.765 10.799 0.614 1.00 69.56 327 GLU A CA 1
ATOM 2392 C C . GLU A 1 303 ? 43.066 9.484 0.994 1.00 64.26 327 GLU A C 1
ATOM 2393 O O . GLU A 1 303 ? 43.711 8.531 1.397 1.00 64.80 327 GLU A O 1
ATOM 2399 N N . LEU A 1 304 ? 41.740 9.463 0.898 1.00 58.87 328 LEU A N 1
ATOM 2400 C CA . LEU A 1 304 ? 40.924 8.324 1.277 1.00 53.07 328 LEU A CA 1
ATOM 2401 C C . LEU A 1 304 ? 40.596 7.467 0.065 1.00 50.93 328 LEU A C 1
ATOM 2402 O O . LEU A 1 304 ? 39.743 6.586 0.145 1.00 45.45 328 LEU A O 1
ATOM 2407 N N . ASN A 1 305 ? 41.250 7.709 -1.058 1.00 48.86 329 ASN A N 1
ATOM 2408 C CA . ASN A 1 305 ? 40.815 7.068 -2.291 1.00 50.14 329 ASN A CA 1
ATOM 2409 C C . ASN A 1 305 ? 41.257 5.604 -2.389 1.00 45.55 329 ASN A C 1
ATOM 2410 O O . ASN A 1 305 ? 40.819 4.905 -3.280 1.00 53.90 329 ASN A O 1
ATOM 2415 N N . ASN A 1 306 ? 42.095 5.127 -1.465 1.00 41.48 330 ASN A N 1
ATOM 2416 C CA A ASN A 1 306 ? 42.485 3.713 -1.446 0.60 40.36 330 ASN A CA 1
ATOM 2417 C CA B ASN A 1 306 ? 42.526 3.725 -1.412 0.40 38.86 330 ASN A CA 1
ATOM 2418 C C . ASN A 1 306 ? 41.846 2.904 -0.278 1.00 38.31 330 ASN A C 1
ATOM 2419 O O . ASN A 1 306 ? 42.322 1.833 0.082 1.00 39.19 330 ASN A O 1
ATOM 2428 N N . LEU A 1 307 ? 40.760 3.410 0.310 1.00 31.10 331 LEU A N 1
ATOM 2429 C CA . LEU A 1 307 ? 40.097 2.761 1.448 1.00 27.65 331 LEU A CA 1
ATOM 2430 C C . LEU A 1 307 ? 38.831 2.115 0.973 1.00 27.57 331 LEU A C 1
ATOM 2431 O O . LEU A 1 307 ? 38.291 2.465 -0.089 1.00 28.95 331 LEU A O 1
ATOM 2436 N N . GLU A 1 308 ? 38.382 1.095 1.687 1.00 24.64 332 GLU A N 1
ATOM 2437 C CA A GLU A 1 308 ? 37.170 0.380 1.323 0.60 25.23 332 GLU A CA 1
ATOM 2438 C CA B GLU A 1 308 ? 37.186 0.410 1.330 0.40 24.59 332 GLU A CA 1
ATOM 2439 C C . GLU A 1 308 ? 36.268 0.313 2.534 1.00 23.43 332 GLU A C 1
ATOM 2440 O O . GLU A 1 308 ? 36.750 0.114 3.652 1.00 21.17 332 GLU A O 1
ATOM 2451 N N . VAL A 1 309 ? 34.961 0.423 2.296 1.00 21.81 333 VAL A N 1
ATOM 2452 C CA . VAL A 1 309 ? 33.979 0.454 3.343 1.00 22.35 333 VAL A CA 1
ATOM 2453 C C . VAL A 1 309 ? 33.465 -0.979 3.458 1.00 21.73 333 VAL A C 1
ATOM 2454 O O . VAL A 1 309 ? 33.229 -1.650 2.439 1.00 21.33 333 VAL A O 1
ATOM 2458 N N . TYR A 1 310 ? 33.264 -1.480 4.654 1.00 20.43 334 TYR A N 1
ATOM 2459 C CA . TYR A 1 310 ? 32.725 -2.855 4.799 1.00 20.67 334 TYR A CA 1
ATOM 2460 C C . TYR A 1 310 ? 31.308 -2.926 4.224 1.00 23.32 334 TYR A C 1
ATOM 2461 O O . TYR A 1 310 ? 30.481 -2.026 4.488 1.00 21.68 334 TYR A O 1
ATOM 2470 N N . ASP A 1 311 ? 31.008 -4.022 3.574 1.00 23.62 335 ASP A N 1
ATOM 2471 C CA A ASP A 1 311 ? 29.673 -4.306 3.018 0.60 25.84 335 ASP A CA 1
ATOM 2472 C CA B ASP A 1 311 ? 29.651 -4.262 3.076 0.40 24.90 335 ASP A CA 1
ATOM 2473 C C . ASP A 1 311 ? 29.004 -5.378 3.856 1.00 26.68 335 ASP A C 1
ATOM 2474 O O . ASP A 1 311 ? 29.685 -6.226 4.452 1.00 22.64 335 ASP A O 1
ATOM 2483 N N . ASN A 1 312 ? 27.668 -5.386 3.842 1.00 25.33 336 ASN A N 1
ATOM 2484 C CA . ASN A 1 312 ? 26.919 -6.453 4.421 1.00 25.01 336 ASN A CA 1
ATOM 2485 C C . ASN A 1 312 ? 27.019 -7.587 3.436 1.00 26.79 336 ASN A C 1
ATOM 2486 O O . ASN A 1 312 ? 26.404 -7.554 2.376 1.00 27.17 336 ASN A O 1
ATOM 2491 N N . LEU A 1 313 ? 27.702 -8.655 3.810 1.00 27.87 337 LEU A N 1
ATOM 2492 C CA . LEU A 1 313 ? 27.890 -9.778 2.888 1.00 29.39 337 LEU A CA 1
ATOM 2493 C C . LEU A 1 313 ? 26.777 -10.854 3.025 1.00 30.55 337 LEU A C 1
ATOM 2494 O O . LEU A 1 313 ? 26.861 -11.938 2.417 1.00 30.78 337 LEU A O 1
ATOM 2499 N N . GLY A 1 314 ? 25.781 -10.601 3.889 1.00 30.37 338 GLY A N 1
ATOM 2500 C CA . GLY A 1 314 ? 24.738 -11.575 4.134 1.00 31.68 338 GLY A CA 1
ATOM 2501 C C . GLY A 1 314 ? 25.077 -12.383 5.367 1.00 33.05 338 GLY A C 1
ATOM 2502 O O . GLY A 1 314 ? 26.226 -12.491 5.744 1.00 27.57 338 GLY A O 1
ATOM 2503 N N . LYS A 1 315 ? 24.052 -12.945 5.982 1.00 33.23 339 LYS A N 1
ATOM 2504 C CA . LYS A 1 315 ? 24.163 -13.635 7.241 1.00 35.71 339 LYS A CA 1
ATOM 2505 C C . LYS A 1 315 ? 25.146 -14.807 7.121 1.00 34.34 339 LYS A C 1
ATOM 2506 O O . LYS A 1 315 ? 25.983 -15.025 7.977 1.00 30.22 339 LYS A O 1
ATOM 2512 N N . ARG A 1 316 ? 25.046 -15.562 6.056 1.00 32.15 340 ARG A N 1
ATOM 2513 C CA . ARG A 1 316 ? 25.928 -16.719 5.924 1.00 33.41 340 ARG A CA 1
ATOM 2514 C C . ARG A 1 316 ? 27.434 -16.382 5.819 1.00 30.27 340 ARG A C 1
ATOM 2515 O O . ARG A 1 316 ? 28.260 -16.949 6.526 1.00 30.30 340 ARG A O 1
ATOM 2531 N N . LEU A 1 318 ? 28.851 -13.435 6.480 1.00 25.70 342 LEU A N 1
ATOM 2532 C CA . LEU A 1 318 ? 29.327 -12.708 7.724 1.00 25.64 342 LEU A CA 1
ATOM 2533 C C . LEU A 1 318 ? 29.608 -13.712 8.843 1.00 26.48 342 LEU A C 1
ATOM 2534 O O . LEU A 1 318 ? 30.595 -13.545 9.569 1.00 28.09 342 LEU A O 1
ATOM 2539 N N . SER A 1 319 ? 28.757 -14.743 8.998 1.00 26.93 343 SER A N 1
ATOM 2540 C CA A SER A 1 319 ? 28.997 -15.773 10.003 0.60 28.26 343 SER A CA 1
ATOM 2541 C CA B SER A 1 319 ? 29.020 -15.772 10.004 0.40 27.47 343 SER A CA 1
ATOM 2542 C C . SER A 1 319 ? 30.284 -16.553 9.679 1.00 29.38 343 SER A C 1
ATOM 2543 O O . SER A 1 319 ? 31.019 -16.948 10.578 1.00 30.32 343 SER A O 1
ATOM 2548 N N . TYR A 1 320 ? 30.559 -16.803 8.406 1.00 28.64 344 TYR A N 1
ATOM 2549 C CA . TYR A 1 320 ? 31.821 -17.465 8.061 1.00 28.22 344 TYR A CA 1
ATOM 2550 C C . TYR A 1 320 ? 33.041 -16.619 8.382 1.00 26.79 344 TYR A C 1
ATOM 2551 O O . TYR A 1 320 ? 33.988 -17.139 8.923 1.00 28.56 344 TYR A O 1
ATOM 2560 N N . TYR A 1 321 ? 33.008 -15.317 8.129 1.00 26.79 345 TYR A N 1
ATOM 2561 C CA . TYR A 1 321 ? 34.071 -14.426 8.616 1.00 26.17 345 TYR A CA 1
ATOM 2562 C C . TYR A 1 321 ? 34.250 -14.549 10.127 1.00 26.32 345 TYR A C 1
ATOM 2563 O O . TYR A 1 321 ? 35.396 -14.617 10.601 1.00 26.49 345 TYR A O 1
ATOM 2572 N N . ASN A 1 322 ? 33.144 -14.513 10.873 1.00 25.92 346 ASN A N 1
ATOM 2573 C CA . ASN A 1 322 ? 33.188 -14.670 12.310 1.00 27.01 346 ASN A CA 1
ATOM 2574 C C . ASN A 1 322 ? 33.810 -16.007 12.734 1.00 29.22 346 ASN A C 1
ATOM 2575 O O . ASN A 1 322 ? 34.589 -16.036 13.681 1.00 29.01 346 ASN A O 1
ATOM 2580 N N . GLU A 1 323 ? 33.520 -17.108 12.005 1.00 32.11 347 GLU A N 1
ATOM 2581 C CA A GLU A 1 323 ? 34.045 -18.419 12.373 0.60 33.74 347 GLU A CA 1
ATOM 2582 C CA B GLU A 1 323 ? 34.034 -18.424 12.360 0.40 32.95 347 GLU A CA 1
ATOM 2583 C C . GLU A 1 323 ? 35.545 -18.469 12.130 1.00 31.28 347 GLU A C 1
ATOM 2584 O O . GLU A 1 323 ? 36.287 -19.021 12.925 1.00 31.62 347 GLU A O 1
ATOM 2595 N N . LEU A 1 324 ? 35.986 -17.904 11.025 1.00 30.91 348 LEU A N 1
ATOM 2596 C CA . LEU A 1 324 ? 37.429 -17.847 10.694 1.00 29.87 348 LEU A CA 1
ATOM 2597 C C . LEU A 1 324 ? 38.202 -16.975 11.691 1.00 29.22 348 LEU A C 1
ATOM 2598 O O . LEU A 1 324 ? 39.318 -17.300 12.072 1.00 29.40 348 LEU A O 1
ATOM 2603 N N . PHE A 1 325 ? 37.612 -15.868 12.108 1.00 29.71 349 PHE A N 1
ATOM 2604 C CA . PHE A 1 325 ? 38.260 -14.979 13.060 1.00 28.73 349 PHE A CA 1
ATOM 2605 C C . PHE A 1 325 ? 38.394 -15.729 14.394 1.00 31.63 349 PHE A C 1
ATOM 2606 O O . PHE A 1 325 ? 39.440 -15.673 15.008 1.00 32.31 349 PHE A O 1
ATOM 2614 N N . LEU A 1 326 ? 37.318 -16.394 14.837 1.00 33.22 350 LEU A N 1
ATOM 2615 C CA . LEU A 1 326 ? 37.352 -17.184 16.073 1.00 38.49 350 LEU A CA 1
ATOM 2616 C C . LEU A 1 326 ? 38.417 -18.262 16.043 1.00 39.55 350 LEU A C 1
ATOM 2617 O O . LEU A 1 326 ? 39.079 -18.471 17.036 1.00 44.22 350 LEU A O 1
ATOM 2622 N N . GLU A 1 327 ? 38.593 -18.939 14.915 1.00 39.38 351 GLU A N 1
ATOM 2623 C CA A GLU A 1 327 ? 39.678 -19.916 14.757 0.60 43.71 351 GLU A CA 1
ATOM 2624 C CA B GLU A 1 327 ? 39.670 -19.908 14.723 0.40 42.07 351 GLU A CA 1
ATOM 2625 C C . GLU A 1 327 ? 41.058 -19.281 14.933 1.00 43.55 351 GLU A C 1
ATOM 2626 O O . GLU A 1 327 ? 41.924 -19.826 15.625 1.00 43.39 351 GLU A O 1
ATOM 2637 N N . PHE A 1 328 ? 41.284 -18.147 14.281 1.00 42.68 352 PHE A N 1
ATOM 2638 C CA . PHE A 1 328 ? 42.513 -17.383 14.460 1.00 41.91 352 PHE A CA 1
ATOM 2639 C C . PHE A 1 328 ? 42.737 -17.123 15.970 1.00 44.54 352 PHE A C 1
ATOM 2640 O O . PHE A 1 328 ? 43.820 -17.366 16.508 1.00 47.17 352 PHE A O 1
ATOM 2648 N N . LYS A 1 329 ? 41.699 -16.644 16.635 1.00 44.46 353 LYS A N 1
ATOM 2649 C CA . LYS A 1 329 ? 41.762 -16.394 18.081 1.00 48.75 353 LYS A CA 1
ATOM 2650 C C . LYS A 1 329 ? 42.073 -17.621 18.910 1.00 49.92 353 LYS A C 1
ATOM 2651 O O . LYS A 1 329 ? 42.707 -17.490 19.927 1.00 55.63 353 LYS A O 1
ATOM 2665 N N . TYR A 1 331 ? 43.894 -20.464 17.927 1.00 72.18 355 TYR A N 1
ATOM 2666 C CA A TYR A 1 331 ? 45.184 -21.125 17.678 0.60 77.05 355 TYR A CA 1
ATOM 2667 C CA B TYR A 1 331 ? 45.178 -21.134 17.675 0.40 77.86 355 TYR A CA 1
ATOM 2668 C C . TYR A 1 331 ? 46.156 -20.941 18.841 1.00 80.25 355 TYR A C 1
ATOM 2669 O O . TYR A 1 331 ? 46.953 -21.833 19.168 1.00 84.13 355 TYR A O 1
ATOM 2686 N N . ARG A 1 332 ? 46.065 -19.775 19.458 1.00 78.97 356 ARG A N 1
ATOM 2687 C CA . ARG A 1 332 ? 47.063 -19.240 20.355 1.00 82.07 356 ARG A CA 1
ATOM 2688 C C . ARG A 1 332 ? 46.645 -19.411 21.816 1.00 85.98 356 ARG A C 1
ATOM 2689 O O . ARG A 1 332 ? 47.240 -20.200 22.545 1.00 87.67 356 ARG A O 1
#

Secondary structure (DSSP, 8-state):
--EEEEEEETT-S-HHHHHHHHHHH--EEEEEEES-S---TGGG-SS--SEE--BHHHHH--TTS-BPPP-GGG-GGGGGB-TT---GGGGGGS----EEEEEEEEEE---TT--TTSGGGGG-GGGTT-EEEES-TTT--HHHHHTT--TT---HHHHHHHHHHHH--TTEEEEESTTTTT------EEEEEHHHHH---S-TTEEEE--SS-EEEEEE---BTT-S-HHHHHHHHH---HHHHHHHHHHH-PBP-BHHHHHHS-HHHHT-TTTS---TTTTEE---------HHHHHHHHHH---

Solvent-accessible surface area: 13770 Å² total

B-factor: mean 34.69, std 12.55, range [16.8, 95.09]

Foldseek 3Di:
DQEAEEEEAPLQFDVVLVVVLCVVPVGHYHYHHDQALVSPVLVVAAQHHQYYWHKLQSLLCVVVVWADFDDCVLQPLVVQFDPVQCDPSQHPSRFKFQFKFWKWKKFQCVVVVFDRLALCSLLPVVLFLQEEEEQYLLQLCSLLLNVLHGSQDPPVVSVVSSLVSLLSPRNHNYHYHLCPLVVAVCSGMYIGIQQSSQVVVRPVRMDIHHHPSETAIMGIMHGTPSHDCNSSSSSVNNSNPLVSSLVTCVSSRGHGRGNSVLVVHDCVNSVDCNRNNDVPCPRYDYHHNPDPVVVVSVVSSVVSCVD

Sequence (307 aa):
SNTLTTIYNWGDYIDPSLITKFEKETGIKVIYQTFDSNEATKIEQGGTTFDIAVPSDYAISKKEENLLIPLDHSKLPNEKYLDPRFDLSFDDDNKYSPYFWGTLGIIYNKEFPDKNFDDTWNALFDPELKNQILLIDGAREVGLGLNSLGYSLNDTNKAHLQAARDKLETTPNVKAIVGDEIKLLADDNAGVAVTFSGEAAEELSENEEDLEYVIPKDGSNLWFDNVIPKTAKKNVDGAHKFINFLKPENAAINAEYVGYATPNAKAVELLPKEEIISSSDERFYPDDELNNNLEEVYDDNLGKRLSSYYNEELFLEEFKYYR

CATH classification: 3.40.190.10 (+1 more: 3.40.190.10)